Protein AF-A0A7W1B5E7-F1 (afdb_monomer_lite)

Foldseek 3Di:
DVVVVVLVVVVCVVPPPPPDDDVVNVVVVLVVLLVVLLVLLVLLLVVLVVQLVLLVLLVVQCFPDVVLSVVLNVLSVVLSVLSVVCNVDPDDPVSLVVNLVSLLQNLLSVCLQPPLPDQSVLSLVLVLLSSCPRPVCVVVSVVSNVSSVCSSVVVVVCCVVVVDPDQWDQDPNDIDGDHSGGDCDDPSNVVSVVVSVVVSCVSVVVSVVVVVVVVVVVVVVVVVVVVVVVVVSPPPPPPPPDPPPPPPPDD

Radius of gyration: 27.53 Å; chains: 1; bounding box: 51×67×82 Å

Secondary structure (DSSP, 8-state):
-HHHHHHHHHHHHHHS--SS--HHHHHHHHHHHHHHHHHHHHHHHHHHHHHHHHHHHHHHTTBS-HHHHHHHHHHHHHHHHHHHHHHHSPPPHHHHHHHHHHHHHHHHHHHHHH-TTTHHHHHHHHHHHHHHTSHHHHTTHHHHHHHHHHHHHHHHHHHHTTSS---EEEETTEEEE--SSB---HHHHHHHHHHHHHHHHHHHHHHHHHHHHHHHHHHHHHHHHHHHHHHHS----PPP-----------

pLDDT: mean 88.02, std 6.67, range [59.72, 97.69]

Sequence (251 aa):
QTSSEAADLVTSLMFEVPHDEAPELTAELVELDAAVQQRQSRVARMSFVVILGFVVLAAINGLENWAFAAVIAVVSGALMALAWQLSLRPARAHEIVLTLVGNALLAALLSRMFGSIVIAPAVTCIMAVSLTSYPHLIARGRVVIALLVLSWIAPVILEQLGILATTWIVRDGLIESSSDLIRIGGAATTGLLIVGNVATIVTIGLFANTLARTRRDAQRQVTAQAWHLRQLLPLRQAPPIAPVRATRTRP

Structure (mmCIF, N/CA/C/O backbone):
data_AF-A0A7W1B5E7-F1
#
_entry.id   AF-A0A7W1B5E7-F1
#
loop_
_atom_site.group_PDB
_atom_site.id
_atom_site.type_symbol
_atom_site.label_atom_id
_atom_site.label_alt_id
_atom_site.label_comp_id
_atom_site.label_asym_id
_atom_site.label_entity_id
_atom_site.label_seq_id
_atom_site.pdbx_PDB_ins_code
_atom_site.Cartn_x
_atom_site.Cartn_y
_atom_site.Cartn_z
_atom_site.occupancy
_atom_site.B_iso_or_equiv
_atom_site.auth_seq_id
_atom_site.auth_comp_id
_atom_site.auth_asym_id
_atom_site.auth_atom_id
_atom_site.pdbx_PDB_model_num
ATOM 1 N N . GLN A 1 1 ? -23.862 -15.992 51.749 1.00 59.72 1 GLN A N 1
ATOM 2 C CA . GLN A 1 1 ? -23.928 -16.637 50.418 1.00 59.72 1 GLN A CA 1
ATOM 3 C C . GLN A 1 1 ? -24.085 -15.619 49.285 1.00 59.72 1 GLN A C 1
ATOM 5 O O . GLN A 1 1 ? -23.360 -15.723 48.309 1.00 59.72 1 GLN A O 1
ATOM 10 N N . THR A 1 2 ? -24.887 -14.566 49.452 1.00 82.69 2 THR A N 1
ATOM 11 C CA . THR A 1 2 ? -25.227 -13.580 48.403 1.00 82.69 2 THR A CA 1
ATOM 12 C C . THR A 1 2 ? -24.067 -12.758 47.810 1.00 82.69 2 THR A C 1
ATOM 14 O O . THR A 1 2 ? -24.060 -12.493 46.615 1.00 82.69 2 THR A O 1
ATOM 17 N N . SER A 1 3 ? -23.047 -12.375 48.590 1.00 80.12 3 SER A N 1
ATOM 18 C CA . SER A 1 3 ? -21.919 -11.568 48.069 1.00 80.12 3 SER A CA 1
ATOM 19 C C . SER A 1 3 ? -21.017 -12.331 47.086 1.00 80.12 3 SER A C 1
ATOM 21 O O . SER A 1 3 ? -20.413 -11.727 46.206 1.00 80.12 3 SER A O 1
ATOM 23 N N . SER A 1 4 ? -20.941 -13.655 47.229 1.00 80.06 4 SER A N 1
ATOM 24 C CA . SER A 1 4 ? -20.097 -14.523 46.405 1.00 80.06 4 SER A CA 1
ATOM 25 C C . SER A 1 4 ? -20.708 -14.733 45.017 1.00 80.06 4 SER A C 1
ATOM 27 O O . SER A 1 4 ? -20.009 -14.634 44.018 1.00 80.06 4 SER A O 1
ATOM 29 N N . GLU A 1 5 ? -22.025 -14.935 44.959 1.00 84.62 5 GLU A N 1
ATOM 30 C CA . GLU A 1 5 ? -22.770 -15.079 43.703 1.00 84.62 5 GLU A CA 1
ATOM 31 C C . GLU A 1 5 ? -22.813 -13.770 42.907 1.00 84.62 5 GLU A C 1
ATOM 33 O O . GLU A 1 5 ? -22.649 -13.792 41.693 1.00 84.62 5 GLU A O 1
ATOM 38 N N . ALA A 1 6 ? -22.947 -12.617 43.576 1.00 83.62 6 ALA A N 1
ATOM 39 C CA . ALA A 1 6 ? -22.891 -11.317 42.906 1.00 83.62 6 ALA A CA 1
ATOM 40 C C . ALA A 1 6 ? -21.518 -11.054 42.260 1.00 83.62 6 ALA A C 1
ATOM 42 O O . ALA A 1 6 ? -21.450 -10.543 41.144 1.00 83.62 6 ALA A O 1
ATOM 43 N N . ALA A 1 7 ? -20.427 -11.438 42.933 1.00 82.75 7 ALA A N 1
ATOM 44 C CA . ALA A 1 7 ? -19.081 -11.323 42.378 1.00 82.75 7 ALA A CA 1
ATOM 45 C C . ALA A 1 7 ? -18.878 -12.254 41.174 1.00 82.75 7 ALA A C 1
ATOM 47 O O . ALA A 1 7 ? -18.311 -11.822 40.171 1.00 82.75 7 ALA A O 1
ATOM 48 N N . ASP A 1 8 ? -19.373 -13.494 41.243 1.00 83.75 8 ASP A N 1
ATOM 49 C CA . ASP A 1 8 ? -19.293 -14.453 40.135 1.00 83.75 8 ASP A CA 1
ATOM 50 C C . ASP A 1 8 ? -20.139 -13.989 38.929 1.00 83.75 8 ASP A C 1
ATOM 52 O O . ASP A 1 8 ? -19.689 -14.095 37.788 1.00 83.75 8 ASP A O 1
ATOM 56 N N . LEU A 1 9 ? -21.304 -13.371 39.163 1.00 85.00 9 LEU A N 1
ATOM 57 C CA . LEU A 1 9 ? -22.169 -12.846 38.102 1.00 85.00 9 LEU A CA 1
ATOM 58 C C . LEU A 1 9 ? -21.575 -11.601 37.425 1.00 85.00 9 LEU A C 1
ATOM 60 O O . LEU A 1 9 ? -21.531 -11.555 36.199 1.00 85.00 9 LEU A O 1
ATOM 64 N N . VAL A 1 10 ? -21.045 -10.637 38.190 1.00 83.25 10 VAL A N 1
ATOM 65 C CA . VAL A 1 10 ? -20.326 -9.468 37.636 1.00 83.25 10 VAL A CA 1
ATOM 66 C C . VAL A 1 10 ? -19.071 -9.908 36.889 1.00 83.25 10 VAL A C 1
ATOM 68 O O . VAL A 1 10 ? -18.791 -9.397 35.811 1.00 83.25 10 VAL A O 1
ATOM 71 N N . THR A 1 11 ? -18.345 -10.893 37.420 1.00 81.75 11 THR A N 1
ATOM 72 C CA . THR A 1 11 ? -17.199 -11.500 36.735 1.00 81.75 11 THR A CA 1
ATOM 73 C C . THR A 1 11 ? -17.639 -12.109 35.404 1.00 81.75 11 THR A C 1
ATOM 75 O O . THR A 1 11 ? -17.024 -11.816 34.384 1.00 81.75 11 THR A O 1
ATOM 78 N N . SER A 1 12 ? -18.734 -12.880 35.378 1.00 85.94 12 SER A N 1
ATOM 79 C CA . SER A 1 12 ? -19.267 -13.433 34.126 1.00 85.94 12 SER A CA 1
ATOM 80 C C . SER A 1 12 ? -19.675 -12.333 33.141 1.00 85.94 12 SER A C 1
ATOM 82 O O . SER A 1 12 ? -19.235 -12.368 32.002 1.00 85.94 12 SER A O 1
ATOM 84 N N . LEU A 1 13 ? -20.365 -11.283 33.599 1.00 82.19 13 LEU A N 1
ATOM 85 C CA . LEU A 1 13 ? -20.783 -10.142 32.777 1.00 82.19 13 LEU A CA 1
ATOM 86 C C . LEU A 1 13 ? -19.611 -9.296 32.258 1.00 82.19 13 LEU A C 1
ATOM 88 O O . LEU A 1 13 ? -19.727 -8.690 31.200 1.00 82.19 13 LEU A O 1
ATOM 92 N N . MET A 1 14 ? -18.485 -9.238 32.977 1.00 81.25 14 MET A N 1
ATOM 93 C CA . MET A 1 14 ? -17.277 -8.551 32.503 1.00 81.25 14 MET A CA 1
ATOM 94 C C . MET A 1 14 ? -16.462 -9.378 31.503 1.00 81.25 14 MET A C 1
ATOM 96 O O . MET A 1 14 ? -15.683 -8.799 30.745 1.00 81.25 14 MET A O 1
ATOM 100 N N . PHE A 1 15 ? -16.586 -10.709 31.519 1.00 80.62 15 PHE A N 1
ATOM 101 C CA . PHE A 1 15 ? -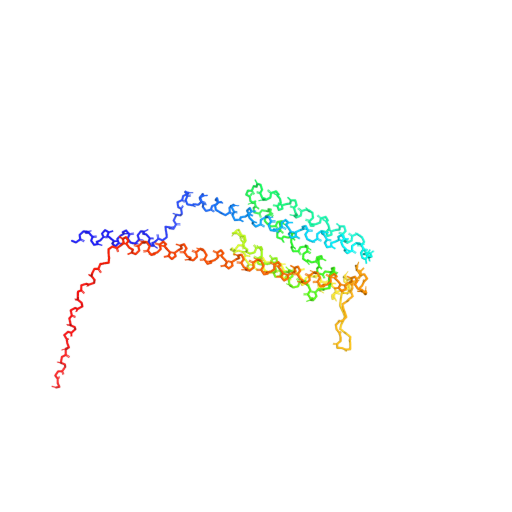15.801 -11.606 30.661 1.00 80.62 15 PHE A CA 1
ATOM 102 C C . PHE A 1 15 ? -16.587 -12.192 29.487 1.00 80.62 15 PHE A C 1
ATOM 104 O O . PHE A 1 15 ? -15.980 -12.609 28.499 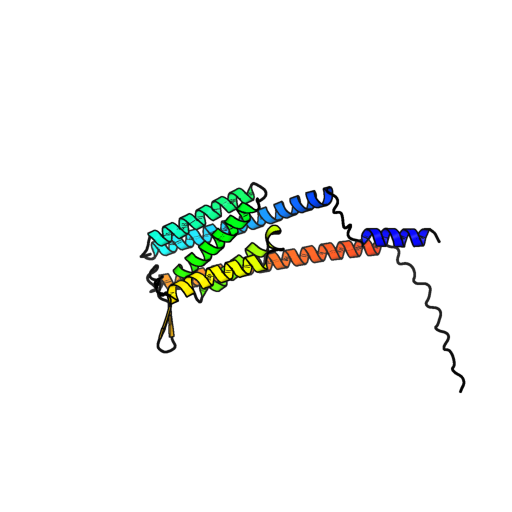1.00 80.62 15 PHE A O 1
ATOM 111 N N . GLU A 1 16 ? -17.910 -12.217 29.566 1.00 83.75 16 GLU A N 1
ATOM 112 C CA . GLU A 1 16 ? -18.777 -12.609 28.469 1.00 83.75 16 GLU A CA 1
ATOM 113 C C . GLU A 1 16 ? -18.924 -11.414 27.529 1.00 83.75 16 GLU A C 1
ATOM 115 O O . GLU A 1 16 ? -19.588 -10.430 27.842 1.00 83.75 16 GLU A O 1
ATOM 120 N N . VAL A 1 17 ? -18.230 -11.472 26.388 1.00 79.31 17 VAL A N 1
ATOM 121 C CA . VAL A 1 17 ? -18.358 -10.456 25.339 1.00 79.31 17 VAL A CA 1
ATOM 122 C C . VAL A 1 17 ? -19.819 -10.469 24.883 1.00 79.31 17 VAL A C 1
ATOM 124 O O . VAL A 1 17 ? -20.243 -11.484 24.312 1.00 79.31 17 VAL A O 1
ATOM 127 N N . PRO A 1 18 ? -20.602 -9.403 25.141 1.00 79.56 18 PRO A N 1
ATOM 128 C CA . PRO A 1 18 ? -22.009 -9.386 24.775 1.00 79.56 18 PRO A CA 1
ATOM 129 C C . PRO A 1 18 ? -22.121 -9.624 23.268 1.00 79.56 18 PRO A C 1
ATOM 131 O O . PRO A 1 18 ? -21.448 -8.968 22.478 1.00 79.56 18 PRO A O 1
ATOM 134 N N . HIS A 1 19 ? -22.919 -10.619 22.875 1.00 80.56 19 HIS A N 1
ATOM 135 C CA . HIS A 1 19 ? -23.112 -10.963 21.461 1.00 80.56 19 HIS A CA 1
ATOM 136 C C . HIS A 1 19 ? -23.838 -9.856 20.687 1.00 80.56 19 HIS A C 1
ATOM 138 O O . HIS A 1 19 ? -23.653 -9.740 19.478 1.00 80.56 19 HIS A O 1
ATOM 144 N N . ASP A 1 20 ? -24.594 -9.020 21.400 1.00 87.69 20 ASP A N 1
ATOM 145 C CA . ASP A 1 20 ? -25.177 -7.795 20.877 1.00 87.69 20 ASP A CA 1
ATOM 146 C C . ASP A 1 20 ? -24.269 -6.620 21.259 1.00 87.69 20 ASP A C 1
ATOM 148 O O . ASP A 1 20 ? -24.291 -6.129 22.392 1.00 87.69 20 ASP A O 1
ATOM 152 N N . GLU A 1 21 ? -23.425 -6.192 20.318 1.00 83.19 21 GLU A N 1
ATOM 153 C CA . GLU A 1 21 ? -22.611 -4.989 20.483 1.00 83.19 21 GLU A CA 1
ATOM 154 C C . GLU A 1 21 ? -23.535 -3.790 20.730 1.00 83.19 21 GLU A C 1
ATOM 156 O O . GLU A 1 21 ? -24.398 -3.464 19.910 1.00 83.19 21 GLU A O 1
ATOM 161 N N . ALA A 1 22 ? -23.369 -3.130 21.878 1.00 92.00 22 ALA A N 1
ATOM 162 C CA . ALA A 1 22 ? -24.109 -1.912 22.169 1.00 92.00 22 ALA A CA 1
ATOM 163 C C . ALA A 1 22 ? -23.847 -0.885 21.049 1.00 92.00 22 ALA A C 1
ATOM 165 O O . ALA A 1 22 ? -22.688 -0.684 20.676 1.00 92.00 22 ALA A O 1
ATOM 166 N N . PRO A 1 23 ? -24.878 -0.186 20.537 1.00 92.81 23 PRO A N 1
ATOM 167 C CA . PRO A 1 23 ? -24.723 0.742 19.413 1.00 92.81 23 PRO A CA 1
ATOM 168 C C . PRO A 1 23 ? -23.713 1.864 19.704 1.00 92.81 23 PRO A C 1
ATOM 170 O O . PRO A 1 23 ? -23.080 2.384 18.788 1.00 92.81 23 PRO A O 1
ATOM 173 N N . GLU A 1 24 ? -23.533 2.207 20.982 1.00 93.06 24 GLU A N 1
ATOM 174 C CA . GLU A 1 24 ? -22.525 3.156 21.461 1.00 93.06 24 GLU A CA 1
ATOM 175 C C . GLU A 1 24 ? -21.094 2.649 21.232 1.00 93.06 24 GLU A C 1
ATOM 177 O O . GLU A 1 24 ? -20.259 3.392 20.720 1.00 93.06 24 GLU A O 1
ATOM 182 N N . LEU A 1 25 ? -20.824 1.369 21.519 1.00 90.31 25 LEU A N 1
ATOM 183 C CA . LEU A 1 25 ? -19.512 0.755 21.298 1.00 90.31 25 LEU A CA 1
ATOM 184 C C . LEU A 1 25 ? -19.188 0.688 19.804 1.00 90.31 25 LEU A C 1
ATOM 186 O O . LEU A 1 25 ? -18.071 0.998 19.397 1.00 90.31 25 LEU A O 1
ATOM 190 N N . THR A 1 26 ? -20.166 0.330 18.969 1.00 91.25 26 THR A N 1
ATOM 191 C CA . THR A 1 26 ? -19.988 0.319 17.512 1.00 91.25 26 THR A CA 1
ATOM 192 C C . THR A 1 26 ? -19.668 1.718 16.983 1.00 91.25 26 THR A 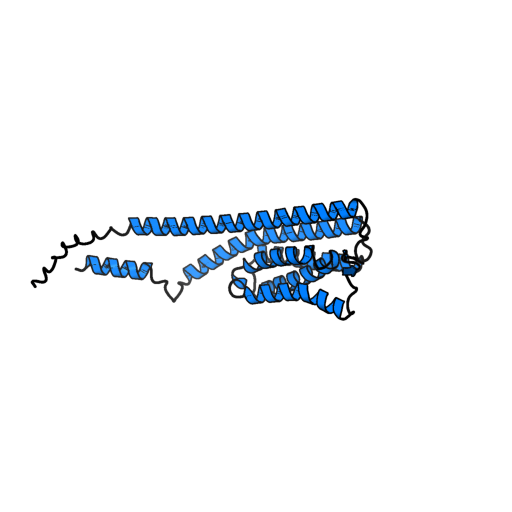C 1
ATOM 194 O O . THR A 1 26 ? -18.782 1.867 16.143 1.00 91.25 26 THR A O 1
ATOM 197 N N . ALA A 1 27 ? -20.351 2.755 17.482 1.00 91.75 27 ALA A N 1
ATOM 198 C CA . ALA A 1 27 ? -20.074 4.138 17.100 1.00 91.75 27 ALA A CA 1
ATOM 199 C C . ALA A 1 27 ? -18.652 4.572 17.502 1.00 91.75 27 ALA A C 1
ATOM 201 O O . ALA A 1 27 ? -17.942 5.157 16.681 1.00 91.75 27 ALA A O 1
ATOM 202 N N . GLU A 1 28 ? -18.209 4.222 18.713 1.00 92.88 28 GLU A N 1
ATOM 203 C CA . GLU A 1 28 ? -16.851 4.508 19.192 1.00 92.88 28 GLU A CA 1
ATOM 204 C C . GLU A 1 28 ? -15.782 3.763 18.372 1.00 92.88 28 GLU A C 1
ATOM 206 O O . GLU A 1 28 ? -14.780 4.355 17.964 1.00 92.88 28 GLU A O 1
ATOM 211 N N . LEU A 1 29 ? -16.004 2.485 18.048 1.00 90.25 29 LEU A N 1
ATOM 212 C CA . LEU A 1 29 ? -15.095 1.707 17.198 1.00 90.25 29 LEU A CA 1
ATOM 213 C C . LEU A 1 29 ? -14.973 2.305 15.792 1.00 90.25 29 LEU A C 1
ATOM 215 O O . LEU A 1 29 ? -13.866 2.403 15.262 1.00 90.25 29 LEU A O 1
ATOM 219 N N . VAL A 1 30 ? -16.083 2.761 15.205 1.00 89.81 30 VAL A N 1
ATOM 220 C CA . VAL A 1 30 ? -16.079 3.442 13.900 1.00 89.81 30 VAL A CA 1
ATOM 221 C C . VAL A 1 30 ? -15.283 4.751 13.956 1.00 89.81 30 VAL A C 1
ATOM 223 O O . VAL A 1 30 ? -14.555 5.067 13.009 1.00 89.81 30 VAL A O 1
ATOM 226 N N . GLU A 1 31 ? -15.375 5.506 15.052 1.00 91.19 31 GLU A N 1
ATOM 227 C CA . GLU A 1 31 ? -14.585 6.726 15.253 1.00 91.19 31 GLU A CA 1
ATOM 228 C C . GLU A 1 31 ? -13.081 6.421 15.374 1.00 91.19 31 GLU A C 1
ATOM 230 O O . GLU A 1 31 ? -12.250 7.065 14.717 1.00 91.19 31 GLU A O 1
ATOM 235 N N . LEU A 1 32 ? -12.720 5.393 16.147 1.00 90.50 32 LEU A N 1
ATOM 236 C CA . LEU A 1 32 ? -11.335 4.936 16.291 1.00 90.50 32 LEU A CA 1
ATOM 237 C C . LEU A 1 32 ? -10.752 4.448 14.956 1.00 90.50 32 LEU A C 1
ATOM 239 O O . LEU A 1 32 ? -9.628 4.822 14.594 1.00 90.50 32 LEU A O 1
ATOM 243 N N . ASP A 1 33 ? -11.522 3.679 14.189 1.00 89.31 33 ASP A N 1
ATOM 244 C CA . ASP A 1 33 ? -11.133 3.209 12.859 1.00 89.31 33 ASP A CA 1
ATOM 245 C C . ASP A 1 33 ? -10.925 4.374 11.884 1.00 89.31 33 ASP A C 1
ATOM 247 O O . ASP A 1 33 ? -9.949 4.384 11.123 1.00 89.31 33 ASP A O 1
ATOM 251 N N . ALA A 1 34 ? -11.778 5.403 11.942 1.00 88.44 34 ALA A N 1
ATOM 252 C CA . ALA A 1 34 ? -11.611 6.611 11.139 1.00 88.44 34 ALA A CA 1
ATOM 253 C C . ALA A 1 34 ? -10.295 7.340 11.472 1.00 88.44 34 ALA A C 1
ATOM 255 O O . ALA A 1 34 ? -9.580 7.778 10.562 1.00 88.44 34 ALA A O 1
ATOM 256 N N . ALA A 1 35 ? -9.916 7.417 12.751 1.00 89.62 35 ALA A N 1
ATOM 257 C CA . ALA A 1 35 ? -8.647 8.017 13.168 1.00 89.62 35 ALA A CA 1
ATOM 258 C C . ALA A 1 35 ? -7.423 7.217 12.673 1.00 89.62 35 ALA A C 1
ATOM 260 O O . ALA A 1 35 ? -6.422 7.803 12.233 1.00 89.62 35 ALA A O 1
ATOM 261 N N . VAL A 1 36 ? -7.491 5.880 12.694 1.00 87.88 36 VAL A N 1
ATOM 262 C CA . VAL A 1 36 ? -6.443 5.008 12.127 1.00 87.88 36 VAL A CA 1
ATOM 263 C C . VAL A 1 36 ? -6.348 5.194 10.611 1.00 87.88 36 VAL A C 1
ATOM 265 O O . VAL A 1 36 ? -5.245 5.389 10.082 1.00 87.88 36 VAL A O 1
ATOM 268 N N . GLN A 1 37 ? -7.489 5.220 9.920 1.00 87.31 37 GLN A N 1
ATOM 269 C CA . GLN A 1 37 ? -7.569 5.432 8.475 1.00 87.31 37 GLN A CA 1
ATOM 270 C C . GLN A 1 37 ? -6.944 6.775 8.064 1.00 87.31 37 GLN A C 1
ATOM 272 O O . GLN A 1 37 ? -6.161 6.832 7.110 1.00 87.31 37 GLN A O 1
ATOM 277 N N . GLN A 1 38 ? -7.209 7.858 8.803 1.00 87.62 38 GLN A N 1
ATOM 278 C CA . GLN A 1 38 ? -6.613 9.171 8.529 1.00 87.62 38 GLN A CA 1
ATOM 279 C C . GLN A 1 38 ? -5.080 9.133 8.595 1.00 87.62 38 GLN A C 1
ATOM 281 O O . GLN A 1 38 ? -4.407 9.655 7.697 1.00 87.62 38 GLN A O 1
ATOM 286 N N . ARG A 1 39 ? -4.501 8.468 9.603 1.00 86.88 39 ARG A N 1
ATOM 287 C CA . ARG A 1 39 ? -3.037 8.320 9.718 1.00 86.88 39 ARG A CA 1
ATOM 288 C C . ARG A 1 39 ? -2.457 7.505 8.563 1.00 86.88 39 ARG A C 1
ATOM 290 O O . ARG A 1 39 ? -1.450 7.916 7.983 1.00 86.88 39 ARG A O 1
ATOM 297 N N . GLN A 1 40 ? -3.108 6.403 8.191 1.00 86.06 40 GLN A N 1
ATOM 298 C CA . GLN A 1 40 ? -2.683 5.566 7.065 1.00 86.06 40 GLN A CA 1
ATOM 299 C C . GLN A 1 40 ? -2.748 6.321 5.729 1.00 86.06 40 GLN A C 1
ATOM 301 O O . GLN A 1 40 ? -1.809 6.237 4.937 1.00 86.06 40 GLN A O 1
ATOM 306 N N . SER A 1 41 ? -3.784 7.139 5.505 1.00 87.25 41 SER A N 1
ATOM 307 C CA . SER A 1 41 ? -3.925 7.934 4.276 1.00 87.25 41 SER A CA 1
ATOM 308 C C . SER A 1 41 ? -2.763 8.916 4.070 1.00 87.25 41 SER A C 1
ATOM 310 O O . SER A 1 41 ? -2.315 9.137 2.944 1.00 87.25 41 SER A O 1
ATOM 312 N N . ARG A 1 42 ? -2.204 9.481 5.152 1.00 87.69 42 ARG A N 1
ATOM 313 C CA . ARG A 1 42 ? -1.030 10.362 5.074 1.00 87.69 42 ARG A CA 1
ATOM 314 C C . ARG A 1 42 ? 0.200 9.611 4.571 1.00 87.69 42 ARG A C 1
ATOM 316 O O . ARG A 1 42 ? 0.906 10.145 3.719 1.00 87.69 42 ARG A O 1
ATOM 323 N N . VAL A 1 43 ? 0.421 8.395 5.066 1.00 85.75 43 VAL A N 1
ATOM 324 C CA . VAL A 1 43 ? 1.526 7.536 4.620 1.00 85.75 43 VAL A CA 1
ATOM 325 C C . VAL A 1 43 ? 1.323 7.125 3.162 1.00 85.75 43 VAL A C 1
ATOM 327 O O . VAL A 1 43 ? 2.235 7.293 2.360 1.00 85.75 43 VAL A O 1
ATOM 330 N N . ALA A 1 44 ? 0.111 6.703 2.787 1.00 87.44 44 ALA A N 1
ATOM 331 C CA . ALA A 1 44 ? -0.213 6.338 1.407 1.00 87.44 44 ALA A CA 1
ATOM 332 C C . ALA A 1 44 ? 0.030 7.497 0.422 1.00 87.44 44 ALA A C 1
ATOM 334 O O . ALA A 1 44 ? 0.652 7.307 -0.622 1.00 87.44 44 ALA A O 1
ATOM 335 N N . ARG A 1 45 ? -0.381 8.727 0.772 1.00 90.38 45 ARG A N 1
ATOM 336 C CA . ARG A 1 45 ? -0.095 9.925 -0.040 1.00 90.38 45 ARG A CA 1
ATOM 337 C C . ARG A 1 45 ? 1.404 10.156 -0.221 1.00 90.38 45 ARG A C 1
ATOM 339 O O . ARG A 1 45 ? 1.831 10.442 -1.334 1.00 90.38 45 ARG A O 1
ATOM 346 N N . MET A 1 46 ? 2.200 10.009 0.841 1.00 88.69 46 MET A N 1
ATOM 347 C CA . MET A 1 46 ? 3.660 10.119 0.737 1.00 88.69 46 MET A CA 1
ATOM 348 C C . MET A 1 46 ? 4.235 9.066 -0.217 1.00 88.69 46 MET A C 1
ATOM 350 O O . MET A 1 46 ? 5.087 9.404 -1.035 1.00 88.69 46 MET A O 1
ATOM 354 N N . SER A 1 47 ? 3.734 7.828 -0.184 1.00 87.88 47 SER A N 1
ATOM 355 C CA . SER A 1 47 ? 4.151 6.782 -1.125 1.00 87.88 47 SER A CA 1
ATOM 356 C C . SER A 1 47 ? 3.848 7.149 -2.582 1.00 87.88 47 SER A C 1
ATOM 358 O O . SER A 1 47 ? 4.715 6.979 -3.435 1.00 87.88 47 SER A O 1
ATOM 360 N N . PHE A 1 48 ? 2.675 7.719 -2.881 1.00 91.50 48 PHE A N 1
ATOM 361 C CA . PHE A 1 48 ? 2.363 8.173 -4.244 1.00 91.50 48 PHE A CA 1
ATOM 362 C C . PHE A 1 48 ? 3.240 9.342 -4.700 1.00 91.50 48 PHE A C 1
ATOM 364 O O . PHE A 1 48 ? 3.649 9.371 -5.858 1.00 91.50 48 PHE A O 1
ATOM 371 N N . VAL A 1 49 ? 3.593 10.267 -3.801 1.00 92.94 49 VAL A N 1
ATOM 372 C CA . VAL A 1 49 ? 4.558 11.340 -4.106 1.00 92.94 49 VAL A CA 1
ATOM 373 C C . VAL A 1 49 ? 5.928 10.760 -4.458 1.00 92.94 49 VAL A C 1
ATOM 375 O O . VAL A 1 49 ? 6.541 11.207 -5.424 1.00 92.94 49 VAL A O 1
ATOM 378 N N . VAL A 1 50 ? 6.392 9.739 -3.729 1.00 89.88 50 VAL A N 1
ATOM 379 C CA . VAL A 1 50 ? 7.653 9.045 -4.044 1.00 89.88 50 VAL A CA 1
ATOM 380 C C . VAL A 1 50 ? 7.582 8.371 -5.414 1.00 89.88 50 VAL A C 1
ATOM 382 O O . VAL A 1 50 ? 8.509 8.525 -6.205 1.00 89.88 50 VAL A O 1
ATOM 385 N N . ILE A 1 51 ? 6.480 7.683 -5.730 1.00 91.00 51 ILE A N 1
ATOM 386 C CA . ILE A 1 51 ? 6.276 7.050 -7.045 1.00 91.00 51 ILE A CA 1
ATOM 387 C C . ILE A 1 51 ? 6.294 8.099 -8.165 1.00 91.00 51 ILE A C 1
ATOM 389 O O . ILE A 1 51 ? 6.991 7.917 -9.160 1.00 91.00 51 ILE A O 1
ATOM 393 N N . LEU A 1 52 ? 5.593 9.224 -7.999 1.00 94.56 52 LEU A N 1
ATOM 394 C CA . LEU A 1 52 ? 5.600 10.317 -8.978 1.00 94.56 52 LEU A CA 1
ATOM 395 C C . LEU A 1 52 ? 6.991 10.942 -9.133 1.00 94.56 52 LEU A C 1
ATOM 397 O O . LEU A 1 52 ? 7.436 11.169 -10.256 1.00 94.56 52 LEU A O 1
ATOM 401 N N . GLY A 1 53 ? 7.704 11.168 -8.028 1.00 92.56 53 GLY A N 1
ATOM 402 C CA . GLY A 1 53 ? 9.091 11.635 -8.056 1.00 92.56 53 GLY A CA 1
ATOM 403 C C . GLY A 1 53 ? 10.004 10.666 -8.806 1.00 92.56 53 GLY A C 1
ATOM 404 O O . GLY A 1 53 ? 10.869 11.094 -9.567 1.00 92.56 53 GLY A O 1
ATOM 405 N N . PHE A 1 54 ? 9.758 9.364 -8.667 1.00 88.44 54 PHE A N 1
ATOM 406 C CA . PHE A 1 54 ? 10.469 8.339 -9.415 1.00 88.44 54 PHE A CA 1
ATOM 407 C C . PHE A 1 54 ? 10.169 8.405 -10.917 1.00 88.44 54 PHE A C 1
ATOM 409 O O . PHE A 1 54 ? 11.093 8.320 -11.719 1.00 88.44 54 PHE A O 1
ATOM 416 N N . VAL A 1 55 ? 8.907 8.602 -11.313 1.00 91.94 55 VAL A N 1
ATOM 417 C CA . VAL A 1 55 ? 8.530 8.781 -12.728 1.00 91.94 55 VAL A CA 1
ATOM 418 C C . VAL A 1 55 ? 9.213 10.013 -13.327 1.00 91.94 55 VAL A C 1
ATOM 420 O O . VAL A 1 55 ? 9.751 9.932 -14.428 1.00 91.94 55 VAL A O 1
ATOM 423 N N . VAL A 1 56 ? 9.256 11.133 -12.597 1.00 93.88 56 VAL A N 1
ATOM 424 C CA . VAL A 1 56 ? 9.975 12.347 -13.029 1.00 93.88 56 VAL A CA 1
ATOM 425 C C . VAL A 1 56 ? 11.468 12.070 -13.182 1.00 93.88 56 VAL A C 1
ATOM 427 O O . VAL A 1 56 ? 12.070 12.446 -14.186 1.00 93.88 56 VAL A O 1
ATOM 430 N N . LEU A 1 57 ? 12.071 11.378 -12.215 1.00 89.50 57 LEU A N 1
ATOM 431 C CA . LEU A 1 57 ? 13.480 11.015 -12.284 1.00 89.50 57 LEU A CA 1
ATOM 432 C C . LEU A 1 57 ? 13.755 10.087 -13.475 1.00 89.50 57 LEU A C 1
ATOM 434 O O . LEU A 1 57 ? 14.712 10.314 -14.209 1.00 89.50 57 LEU A O 1
ATOM 438 N N . ALA A 1 58 ? 12.906 9.090 -13.718 1.00 87.88 58 ALA A N 1
ATOM 439 C CA . ALA A 1 58 ? 13.014 8.208 -14.876 1.00 87.88 58 ALA A CA 1
ATOM 440 C C . ALA A 1 58 ? 12.887 8.988 -16.197 1.00 87.88 58 ALA A C 1
ATOM 442 O O . ALA A 1 58 ? 13.687 8.775 -17.103 1.00 87.88 58 ALA A O 1
ATOM 443 N N . ALA A 1 59 ? 11.963 9.953 -16.274 1.00 90.62 59 ALA A N 1
ATOM 444 C CA . ALA A 1 59 ? 11.798 10.839 -17.427 1.00 90.62 59 ALA A CA 1
ATOM 445 C C . ALA A 1 59 ? 13.070 11.646 -17.741 1.00 90.62 59 ALA A C 1
ATOM 447 O O . ALA A 1 59 ? 13.480 11.719 -18.898 1.00 90.62 59 ALA A O 1
ATOM 448 N N . ILE A 1 60 ? 13.738 12.189 -16.716 1.00 90.81 60 ILE A N 1
ATOM 449 C CA . ILE A 1 60 ? 15.008 12.924 -16.873 1.00 90.81 60 ILE A CA 1
ATOM 450 C C . ILE A 1 60 ? 16.140 12.001 -17.359 1.00 90.81 60 ILE A C 1
ATOM 452 O O . ILE A 1 60 ? 17.034 12.447 -18.073 1.00 90.81 60 ILE A O 1
ATOM 456 N N . ASN A 1 61 ? 16.092 10.712 -17.017 1.00 86.19 61 ASN A N 1
ATOM 457 C CA . ASN A 1 61 ? 17.117 9.726 -17.371 1.00 86.19 61 ASN A CA 1
ATOM 458 C C . ASN A 1 61 ? 16.918 9.067 -18.750 1.00 86.19 61 ASN A C 1
ATOM 460 O O . ASN A 1 61 ? 17.569 8.069 -19.047 1.00 86.19 61 ASN A O 1
ATOM 464 N N . GLY A 1 62 ? 16.064 9.633 -19.608 1.00 86.56 62 GLY A N 1
ATOM 465 C CA . GLY A 1 62 ? 15.885 9.153 -20.981 1.00 86.56 62 GLY A CA 1
ATOM 466 C C . GLY A 1 62 ? 14.857 8.034 -21.091 1.00 86.56 62 GLY A C 1
ATOM 467 O O . GLY A 1 62 ? 15.140 6.968 -21.632 1.00 86.56 62 GLY A O 1
ATOM 468 N N . LEU A 1 63 ? 13.660 8.283 -20.564 1.00 90.44 63 LEU A N 1
ATOM 469 C CA . LEU A 1 63 ? 12.520 7.386 -20.708 1.00 90.44 63 LEU A CA 1
ATOM 470 C C . LEU A 1 63 ? 12.097 7.304 -22.183 1.00 90.44 63 LEU A C 1
ATOM 472 O O . LEU A 1 63 ? 11.794 8.323 -22.806 1.00 90.44 63 LEU A O 1
ATOM 476 N N . GLU A 1 64 ? 12.083 6.097 -22.747 1.00 92.00 64 GLU A N 1
ATOM 477 C CA . GLU A 1 64 ? 11.826 5.902 -24.183 1.00 92.00 64 GLU A CA 1
ATOM 478 C C . GLU A 1 64 ? 10.320 5.922 -24.499 1.00 92.00 64 GLU A C 1
ATOM 480 O O . GLU A 1 64 ? 9.901 6.392 -25.557 1.00 92.00 64 GLU A O 1
ATOM 485 N N .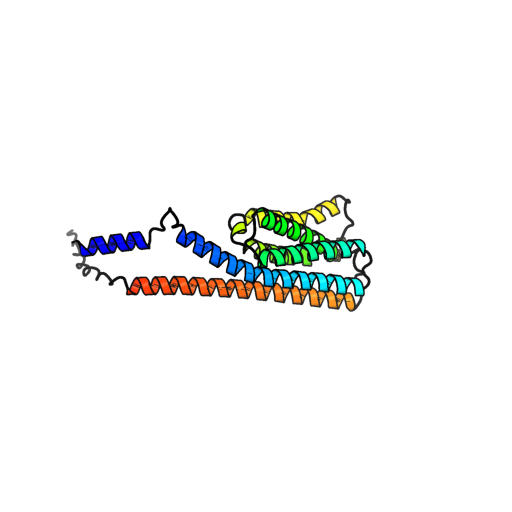 ASN A 1 65 ? 9.479 5.500 -23.547 1.00 92.81 65 ASN A N 1
ATOM 486 C CA . ASN A 1 65 ? 8.030 5.385 -23.726 1.00 92.81 65 ASN A CA 1
ATOM 487 C C . ASN A 1 65 ? 7.235 6.353 -22.832 1.00 92.81 65 ASN A C 1
ATOM 489 O O . ASN A 1 65 ? 6.706 5.988 -21.776 1.00 92.81 65 ASN A O 1
ATOM 493 N N . TRP A 1 66 ? 7.104 7.601 -23.283 1.00 94.38 66 TRP A N 1
ATOM 494 C CA . TRP A 1 66 ? 6.389 8.664 -22.564 1.00 94.38 66 TRP A CA 1
ATOM 495 C C . TRP A 1 66 ? 4.914 8.357 -22.292 1.00 94.38 66 TRP A C 1
ATOM 497 O O . TRP A 1 66 ? 4.382 8.774 -21.263 1.00 94.38 66 TRP A O 1
ATOM 507 N N . ALA A 1 67 ? 4.257 7.601 -23.176 1.00 95.19 67 ALA A N 1
ATOM 508 C CA . ALA A 1 67 ? 2.866 7.204 -22.982 1.00 95.19 67 ALA A CA 1
ATOM 509 C C . ALA A 1 67 ? 2.714 6.318 -21.737 1.00 95.19 67 ALA A C 1
ATOM 511 O O . ALA A 1 67 ? 1.806 6.524 -20.932 1.00 95.19 67 ALA A O 1
ATOM 512 N N . PHE A 1 68 ? 3.639 5.379 -21.526 1.00 93.12 68 PHE A N 1
ATOM 513 C CA . PHE A 1 68 ? 3.615 4.506 -20.356 1.00 93.12 68 PHE A CA 1
ATOM 514 C C . PHE A 1 68 ? 3.864 5.272 -19.048 1.00 93.12 68 PHE A C 1
ATOM 516 O O . PHE A 1 68 ? 3.135 5.085 -18.071 1.00 93.12 68 PHE A O 1
ATOM 523 N N . ALA A 1 69 ? 4.832 6.196 -19.036 1.00 94.00 69 ALA A N 1
ATOM 524 C CA . ALA A 1 69 ? 5.054 7.071 -17.882 1.00 94.00 69 ALA A CA 1
ATOM 525 C C . ALA A 1 69 ? 3.834 7.950 -17.575 1.00 94.00 69 ALA A C 1
ATOM 527 O O . ALA A 1 69 ? 3.469 8.098 -16.407 1.00 94.00 69 ALA A O 1
ATOM 528 N N . ALA A 1 70 ? 3.164 8.480 -18.603 1.00 95.81 70 ALA A N 1
ATOM 529 C CA . ALA A 1 70 ? 1.929 9.239 -18.431 1.00 95.81 70 ALA A CA 1
ATOM 530 C C . ALA A 1 70 ? 0.822 8.383 -17.795 1.00 95.81 70 ALA A C 1
ATOM 532 O O . ALA A 1 70 ? 0.159 8.848 -16.870 1.00 95.81 70 ALA A O 1
ATOM 533 N N . VAL A 1 71 ? 0.666 7.118 -18.207 1.00 96.56 71 VAL A N 1
ATOM 534 C CA . VAL A 1 71 ? -0.293 6.186 -17.585 1.00 96.56 71 VAL A CA 1
ATOM 535 C C . VAL A 1 71 ? 0.026 5.966 -16.104 1.00 96.56 71 VAL A C 1
ATOM 537 O O . VAL A 1 71 ? -0.873 6.094 -15.271 1.00 96.56 71 VAL A O 1
ATOM 540 N N . ILE A 1 72 ? 1.289 5.706 -15.743 1.00 95.06 72 ILE A N 1
ATOM 541 C CA . ILE A 1 72 ? 1.690 5.553 -14.332 1.00 95.06 72 ILE A CA 1
ATOM 542 C C . ILE A 1 72 ? 1.396 6.830 -13.541 1.00 95.06 72 ILE A C 1
ATOM 544 O O . ILE A 1 72 ? 0.855 6.752 -12.434 1.00 95.06 72 ILE A O 1
ATOM 548 N N . ALA A 1 73 ? 1.726 7.997 -14.096 1.00 96.31 73 ALA A N 1
ATOM 549 C CA . ALA A 1 73 ? 1.498 9.280 -13.444 1.00 96.31 73 ALA A CA 1
ATOM 550 C C . ALA A 1 73 ? 0.002 9.552 -13.226 1.00 96.31 73 ALA A C 1
ATOM 552 O O . ALA A 1 73 ? -0.391 9.952 -12.130 1.00 96.31 73 ALA A O 1
ATOM 553 N N . VAL A 1 74 ? -0.840 9.271 -14.224 1.00 97.69 74 VAL A N 1
ATOM 554 C CA . VAL A 1 74 ? -2.299 9.427 -14.135 1.00 97.69 74 VAL A CA 1
ATOM 555 C C . VAL A 1 74 ? -2.892 8.474 -13.100 1.00 97.69 74 VAL A C 1
ATOM 557 O O . VAL A 1 74 ? -3.644 8.921 -12.235 1.00 97.69 74 VAL A O 1
ATOM 560 N N . VAL A 1 75 ? -2.532 7.186 -13.128 1.00 97.50 75 VAL A N 1
ATOM 561 C CA . VAL A 1 75 ? -3.032 6.197 -12.155 1.00 97.50 75 VAL A CA 1
ATOM 562 C C . VAL A 1 75 ? -2.587 6.558 -10.736 1.00 97.50 75 VAL A C 1
ATOM 564 O O . VAL A 1 75 ? -3.406 6.568 -9.816 1.00 97.50 75 VAL A O 1
ATOM 567 N N . SER A 1 76 ? -1.315 6.923 -10.554 1.00 96.44 76 SER A N 1
ATOM 568 C CA . SER A 1 76 ? -0.776 7.343 -9.252 1.00 96.44 76 SER A CA 1
ATOM 569 C C . SER A 1 76 ? -1.441 8.625 -8.750 1.00 96.44 76 SER A C 1
ATOM 571 O O . SER A 1 76 ? -1.801 8.716 -7.579 1.00 96.44 76 SER A O 1
ATOM 573 N N . GLY A 1 77 ? -1.655 9.606 -9.631 1.00 97.06 77 GLY A N 1
ATOM 574 C CA . GLY A 1 77 ? -2.349 10.852 -9.313 1.00 97.06 77 GLY A CA 1
ATOM 575 C C . GLY A 1 77 ? -3.813 10.625 -8.932 1.00 97.06 77 GLY A C 1
ATOM 576 O O . GLY A 1 77 ? -4.278 11.183 -7.938 1.00 97.06 77 GLY A O 1
ATOM 577 N N . ALA A 1 78 ? -4.520 9.754 -9.656 1.00 97.50 78 ALA A N 1
ATOM 578 C CA . ALA A 1 78 ? -5.897 9.378 -9.347 1.00 97.50 78 ALA A CA 1
ATOM 579 C C . ALA A 1 78 ? -6.004 8.677 -7.984 1.00 97.50 78 ALA A C 1
ATOM 581 O O . ALA A 1 78 ? -6.869 9.023 -7.179 1.00 97.50 78 ALA A O 1
ATOM 582 N N . LEU A 1 79 ? -5.094 7.746 -7.681 1.00 96.31 79 LEU A N 1
ATOM 583 C CA . LEU A 1 79 ? -5.038 7.083 -6.375 1.00 96.31 79 LEU A CA 1
ATOM 584 C C . LEU A 1 79 ? -4.649 8.037 -5.247 1.00 96.31 79 LEU A C 1
ATOM 586 O O . LEU A 1 79 ? -5.207 7.946 -4.156 1.00 96.31 79 LEU A O 1
ATOM 590 N N . MET A 1 80 ? -3.741 8.980 -5.500 1.00 96.38 80 MET A N 1
ATOM 591 C CA . MET A 1 80 ? -3.387 10.021 -4.538 1.00 96.38 80 MET A CA 1
ATOM 592 C C . MET A 1 80 ? -4.584 10.931 -4.237 1.00 96.38 80 MET A C 1
ATOM 594 O O . MET A 1 80 ? -4.839 11.236 -3.071 1.00 96.38 80 MET A O 1
ATOM 598 N N . ALA A 1 81 ? -5.341 11.327 -5.263 1.00 96.56 81 ALA A N 1
ATOM 599 C CA . ALA A 1 81 ? -6.565 12.107 -5.107 1.00 96.56 81 ALA A CA 1
ATOM 600 C C . ALA A 1 81 ? -7.641 11.318 -4.345 1.00 96.56 81 ALA A C 1
ATOM 602 O O . ALA A 1 81 ? -8.264 11.864 -3.435 1.00 96.56 81 ALA A O 1
ATOM 603 N N . LEU A 1 82 ? -7.814 10.028 -4.648 1.00 95.56 82 LEU A N 1
ATOM 604 C CA . LEU A 1 82 ? -8.732 9.150 -3.922 1.00 95.56 82 LEU A CA 1
ATOM 605 C C . LEU A 1 82 ? -8.315 9.000 -2.454 1.00 95.56 82 LEU A C 1
ATOM 607 O O . LEU A 1 82 ? -9.137 9.193 -1.566 1.00 95.56 82 LEU A O 1
ATOM 611 N N . ALA A 1 83 ? -7.034 8.750 -2.178 1.00 93.44 83 ALA A N 1
ATOM 612 C CA . ALA A 1 83 ? -6.500 8.672 -0.819 1.00 93.44 83 ALA A CA 1
ATOM 613 C C . ALA A 1 83 ? -6.669 9.995 -0.054 1.00 93.44 83 ALA A C 1
ATOM 615 O O . ALA A 1 83 ? -6.956 9.987 1.143 1.00 93.44 83 ALA A O 1
ATOM 616 N N . TRP A 1 84 ? -6.532 11.137 -0.736 1.00 95.31 84 TRP A N 1
ATOM 617 C CA . TRP A 1 84 ? -6.835 12.447 -0.165 1.00 95.31 84 TRP A CA 1
ATOM 618 C C . TRP A 1 84 ? -8.324 12.584 0.168 1.00 95.31 84 TRP A C 1
ATOM 620 O O . TRP A 1 84 ? -8.661 12.974 1.283 1.00 95.31 84 TRP A O 1
ATOM 630 N N . GLN A 1 85 ? -9.225 12.219 -0.746 1.00 94.94 85 GLN A N 1
ATOM 631 C CA . GLN A 1 85 ? -10.669 12.258 -0.494 1.00 94.94 85 GLN A CA 1
ATOM 632 C C . GLN A 1 85 ? -11.064 11.345 0.674 1.00 94.94 85 GLN A C 1
ATOM 634 O O . GLN A 1 85 ? -11.771 11.787 1.575 1.00 94.94 85 GLN A O 1
ATOM 639 N N . LEU A 1 86 ? -10.529 10.122 0.720 1.00 92.69 86 LEU A N 1
ATOM 640 C CA . LEU A 1 86 ? -10.717 9.161 1.814 1.00 92.69 86 LEU A CA 1
ATOM 641 C C . LEU A 1 86 ? -10.099 9.610 3.148 1.00 92.69 86 LEU A C 1
ATOM 643 O O . LEU A 1 86 ? -10.397 9.025 4.187 1.00 92.69 86 LEU A O 1
ATOM 647 N N . SER A 1 87 ? -9.236 10.631 3.142 1.00 92.38 87 SER A N 1
ATOM 648 C CA . SER A 1 87 ? -8.725 11.251 4.372 1.00 92.38 87 SER A CA 1
ATOM 649 C C . SER A 1 87 ? -9.693 12.276 4.968 1.00 92.38 87 SER A C 1
ATOM 651 O O . SER A 1 87 ? -9.593 12.592 6.150 1.00 92.38 87 SER A O 1
ATOM 653 N N . LEU A 1 88 ? -10.631 12.782 4.160 1.00 94.00 88 LEU A N 1
ATOM 654 C CA . LEU A 1 88 ? -11.609 13.795 4.560 1.00 94.00 88 LEU A CA 1
ATOM 655 C C . LEU A 1 88 ? -12.972 13.199 4.939 1.00 94.00 88 LEU A C 1
ATOM 657 O O . LEU A 1 88 ? -13.807 13.909 5.493 1.00 94.00 88 LEU A O 1
ATOM 661 N N . ARG A 1 89 ? -13.226 11.923 4.621 1.00 92.75 89 ARG A N 1
ATOM 662 C CA . ARG A 1 89 ? -14.504 11.244 4.881 1.00 92.75 89 ARG A CA 1
ATOM 663 C C . ARG A 1 89 ? -14.315 9.739 5.121 1.00 92.75 89 ARG A C 1
ATOM 665 O O . ARG A 1 89 ? -13.348 9.178 4.606 1.00 92.75 89 ARG A O 1
ATOM 672 N N . PRO A 1 90 ? -15.236 9.068 5.837 1.00 89.12 90 PRO A N 1
ATOM 673 C CA . PRO A 1 90 ? -15.222 7.611 5.963 1.00 89.12 90 PRO A CA 1
ATOM 674 C C . PRO A 1 90 ? -15.327 6.937 4.587 1.00 89.12 90 PRO A C 1
ATOM 676 O O . PRO A 1 90 ? -16.086 7.383 3.722 1.00 89.12 90 PRO A O 1
ATOM 679 N N . ALA A 1 91 ? -14.545 5.874 4.385 1.00 91.00 91 ALA A N 1
ATOM 680 C CA . ALA A 1 91 ? -14.476 5.174 3.106 1.00 91.00 91 ALA A CA 1
ATOM 681 C C . ALA A 1 91 ? -15.727 4.326 2.868 1.00 91.00 91 ALA A C 1
ATOM 683 O O . ALA A 1 91 ? -16.138 3.544 3.725 1.00 91.00 91 ALA A O 1
ATOM 684 N N . ARG A 1 92 ? -16.308 4.421 1.673 1.00 93.12 92 ARG A N 1
ATOM 685 C CA . ARG A 1 92 ? -17.383 3.524 1.233 1.00 93.12 92 ARG A CA 1
ATOM 686 C C . ARG A 1 92 ? -16.792 2.228 0.683 1.00 93.12 92 ARG A C 1
ATOM 688 O O . ARG A 1 92 ? -15.719 2.226 0.085 1.00 93.12 92 ARG A O 1
ATOM 695 N N . ALA A 1 93 ? -17.538 1.126 0.779 1.00 90.62 93 ALA A N 1
ATOM 696 C CA . ALA A 1 93 ? -17.077 -0.192 0.325 1.00 90.62 93 ALA A CA 1
ATOM 697 C C . ALA A 1 93 ? -16.565 -0.208 -1.134 1.00 90.62 93 ALA A C 1
ATOM 699 O O . ALA A 1 93 ? -15.544 -0.830 -1.419 1.00 90.62 93 ALA A O 1
ATOM 700 N N . HIS A 1 94 ? -17.222 0.509 -2.054 1.00 94.44 94 HIS A N 1
ATOM 701 C CA . HIS A 1 94 ? -16.782 0.583 -3.453 1.00 94.44 94 HIS A CA 1
ATOM 702 C C . HIS A 1 94 ? -15.494 1.399 -3.640 1.00 94.44 94 HIS A C 1
ATOM 704 O O . HIS A 1 94 ? -14.702 1.073 -4.517 1.00 94.44 94 HIS A O 1
ATOM 710 N N . GLU A 1 95 ? -15.244 2.422 -2.816 1.00 94.56 95 GLU A N 1
ATOM 711 C CA . GLU A 1 95 ? -14.008 3.219 -2.865 1.00 94.56 95 GLU A CA 1
ATOM 712 C C . GLU A 1 95 ? -12.810 2.396 -2.382 1.00 94.56 95 GLU A C 1
ATOM 714 O O . GLU A 1 95 ? -11.710 2.514 -2.921 1.00 94.56 95 GLU A O 1
ATOM 719 N N . ILE A 1 96 ? -13.035 1.511 -1.406 1.00 91.94 96 ILE A N 1
ATOM 720 C CA . ILE A 1 96 ? -12.030 0.555 -0.927 1.00 91.94 96 ILE A CA 1
ATOM 721 C C . ILE A 1 96 ? -11.693 -0.449 -2.032 1.00 91.94 96 ILE A C 1
ATOM 723 O O . ILE A 1 96 ? -10.517 -0.684 -2.307 1.00 91.94 96 ILE A O 1
ATOM 727 N N . VAL A 1 97 ? -12.707 -1.002 -2.710 1.00 93.94 97 VAL A N 1
ATOM 728 C CA . VAL A 1 97 ? -12.498 -1.895 -3.863 1.00 93.94 97 VAL A CA 1
ATOM 729 C C . VAL A 1 97 ? -11.767 -1.165 -4.992 1.00 93.94 97 VAL A C 1
ATOM 731 O O . VAL A 1 97 ? -10.816 -1.712 -5.543 1.00 93.94 97 VAL A O 1
ATOM 734 N N . LEU A 1 98 ? -12.141 0.080 -5.299 1.00 96.06 98 LEU A N 1
ATOM 735 C CA . LEU A 1 98 ? -11.466 0.893 -6.312 1.00 96.06 98 LEU A CA 1
ATOM 736 C C . LEU A 1 98 ? -9.999 1.153 -5.949 1.00 96.06 98 LEU A C 1
ATOM 738 O O . LEU A 1 98 ? -9.120 1.015 -6.796 1.00 96.06 98 LEU A O 1
ATOM 742 N N . THR A 1 99 ? -9.725 1.470 -4.682 1.00 93.94 99 THR A N 1
ATOM 743 C CA . THR A 1 99 ? -8.361 1.659 -4.172 1.00 93.94 99 THR A CA 1
ATOM 744 C C . THR A 1 99 ? -7.554 0.371 -4.301 1.00 93.94 99 THR A C 1
ATOM 746 O O . THR A 1 99 ? -6.413 0.411 -4.754 1.00 93.94 99 THR A O 1
ATOM 749 N N . LEU A 1 100 ? -8.140 -0.773 -3.947 1.00 94.50 100 LEU A N 1
ATOM 750 C CA . LEU A 1 100 ? -7.514 -2.088 -4.063 1.00 94.50 100 LEU A CA 1
ATOM 751 C C . LEU A 1 100 ? -7.182 -2.432 -5.527 1.00 94.50 100 LEU A C 1
ATOM 753 O O . LEU A 1 100 ? -6.046 -2.798 -5.824 1.00 94.50 100 LEU A O 1
ATOM 757 N N . VAL A 1 101 ? -8.141 -2.267 -6.442 1.00 95.88 101 VAL A N 1
ATOM 758 C CA . VAL A 1 101 ? -7.953 -2.527 -7.880 1.00 95.88 101 VAL A CA 1
ATOM 759 C C . VAL A 1 101 ? -6.926 -1.573 -8.484 1.00 95.88 101 VAL A C 1
ATOM 761 O O . VAL A 1 101 ? -6.051 -2.010 -9.227 1.00 95.88 101 VAL A O 1
ATOM 764 N N . GLY A 1 102 ? -6.981 -0.284 -8.149 1.00 95.81 102 GLY A N 1
ATOM 765 C CA . GLY A 1 102 ? -6.016 0.684 -8.661 1.00 95.81 102 GLY A CA 1
ATOM 766 C C . GLY A 1 102 ? -4.604 0.444 -8.122 1.00 95.81 102 GLY A C 1
ATOM 767 O O . GLY A 1 102 ? -3.645 0.568 -8.876 1.00 95.81 102 GLY A O 1
ATOM 768 N N . ASN A 1 103 ? -4.458 0.018 -6.864 1.00 94.19 103 ASN A N 1
ATOM 769 C CA . ASN A 1 103 ? -3.170 -0.420 -6.325 1.00 94.19 103 ASN A CA 1
ATOM 770 C C . ASN A 1 103 ? -2.656 -1.673 -7.055 1.00 94.19 103 ASN A C 1
ATOM 772 O O . ASN A 1 103 ? -1.505 -1.694 -7.474 1.00 94.19 103 ASN A O 1
ATOM 776 N N . ALA A 1 104 ? -3.498 -2.683 -7.280 1.00 93.88 104 ALA A N 1
ATOM 777 C CA . ALA A 1 104 ? -3.126 -3.860 -8.069 1.00 93.88 104 ALA A CA 1
ATOM 778 C C . ALA A 1 104 ? -2.674 -3.483 -9.496 1.00 93.88 104 ALA A C 1
ATOM 780 O O . ALA A 1 104 ? -1.635 -3.944 -9.967 1.00 93.88 104 ALA A O 1
ATOM 781 N N . LEU A 1 105 ? -3.402 -2.582 -10.162 1.00 96.00 105 LEU A N 1
ATOM 782 C CA . LEU A 1 105 ? -3.018 -2.056 -11.473 1.00 96.00 105 LEU A CA 1
ATOM 783 C C . LEU A 1 105 ? -1.672 -1.322 -11.416 1.00 96.00 105 LEU A C 1
ATOM 785 O O . LEU A 1 105 ? -0.807 -1.554 -12.257 1.00 96.00 105 LEU A O 1
ATOM 789 N N . LEU A 1 106 ? -1.475 -0.461 -10.418 1.00 94.75 106 LEU A N 1
ATOM 790 C CA . LEU A 1 106 ? -0.223 0.265 -10.239 1.00 94.75 106 LEU A CA 1
ATOM 791 C C . LEU A 1 106 ? 0.950 -0.691 -9.985 1.00 94.75 106 LEU A C 1
ATOM 793 O O . LEU A 1 106 ? 2.012 -0.504 -10.571 1.00 94.75 106 LEU A O 1
ATOM 797 N N . ALA A 1 107 ? 0.757 -1.740 -9.183 1.00 92.25 107 ALA A N 1
ATOM 798 C CA . ALA A 1 107 ? 1.760 -2.779 -8.957 1.00 92.25 107 ALA A CA 1
ATOM 799 C C . ALA A 1 107 ? 2.155 -3.477 -10.268 1.00 92.25 107 ALA A C 1
ATOM 801 O O . ALA A 1 107 ? 3.345 -3.625 -10.550 1.00 92.25 107 ALA A O 1
ATOM 802 N N . ALA A 1 108 ? 1.175 -3.835 -11.105 1.00 93.00 108 ALA A N 1
ATOM 803 C CA . ALA A 1 108 ? 1.419 -4.433 -12.416 1.00 93.00 108 ALA A CA 1
ATOM 804 C C . ALA A 1 108 ? 2.199 -3.489 -13.354 1.00 93.00 108 ALA A C 1
ATOM 806 O O . ALA A 1 108 ? 3.134 -3.918 -14.033 1.00 93.00 108 ALA A O 1
ATOM 807 N N . LEU A 1 109 ? 1.865 -2.193 -13.361 1.00 93.81 109 LEU A N 1
ATOM 808 C CA . LEU A 1 109 ? 2.570 -1.184 -14.161 1.00 93.81 109 LEU A CA 1
ATOM 809 C C . LEU A 1 109 ? 4.016 -0.978 -13.685 1.00 93.81 109 LEU A C 1
ATOM 811 O O . LEU A 1 109 ? 4.940 -0.967 -14.500 1.00 93.81 109 LEU A O 1
ATOM 815 N N . LEU A 1 110 ? 4.228 -0.856 -12.372 1.00 90.44 110 LEU A N 1
ATOM 816 C CA . LEU A 1 110 ? 5.565 -0.720 -11.790 1.00 90.44 110 LEU A CA 1
ATOM 817 C C . LEU A 1 110 ? 6.409 -1.980 -12.027 1.00 90.44 110 LEU A C 1
ATOM 819 O O . LEU A 1 110 ? 7.600 -1.862 -12.307 1.00 90.44 110 LEU A O 1
ATOM 823 N N . SER A 1 111 ? 5.795 -3.167 -11.990 1.00 89.06 111 SER A N 1
ATOM 824 C CA . SER A 1 111 ? 6.456 -4.439 -12.311 1.00 89.06 111 SER A CA 1
ATOM 825 C C . SER A 1 111 ? 7.082 -4.424 -13.707 1.00 89.06 111 SER A C 1
ATOM 827 O O . SER A 1 111 ? 8.239 -4.810 -13.871 1.00 89.06 111 SER A O 1
ATOM 829 N N . ARG A 1 112 ? 6.366 -3.886 -14.703 1.00 90.69 112 ARG A N 1
ATOM 830 C CA . ARG A 1 112 ? 6.915 -3.727 -16.057 1.00 90.69 112 ARG A CA 1
ATOM 831 C C . ARG A 1 112 ? 8.000 -2.664 -16.147 1.00 90.69 112 ARG A C 1
ATOM 833 O O . ARG A 1 112 ? 8.951 -2.847 -16.894 1.00 90.69 112 ARG A O 1
ATOM 840 N N . MET A 1 113 ? 7.875 -1.568 -15.397 1.00 88.31 113 MET A N 1
ATOM 841 C CA . MET A 1 113 ? 8.875 -0.494 -15.414 1.00 88.31 113 MET A CA 1
ATOM 842 C C . MET A 1 113 ? 10.245 -0.960 -14.911 1.00 88.31 113 MET A C 1
ATOM 844 O O . MET A 1 113 ? 11.271 -0.544 -15.448 1.00 88.31 113 MET A O 1
ATOM 848 N N . PHE A 1 114 ? 10.253 -1.837 -13.907 1.00 80.44 114 PHE A N 1
ATOM 849 C CA . PHE A 1 114 ? 11.453 -2.217 -13.161 1.00 80.44 114 PHE A CA 1
ATOM 850 C C . PHE A 1 114 ? 12.013 -3.609 -13.446 1.00 80.44 114 PHE A C 1
ATOM 852 O O . PHE A 1 114 ? 13.038 -3.967 -12.868 1.00 80.44 114 PHE A O 1
ATOM 859 N N . GLY A 1 115 ? 11.351 -4.389 -14.300 1.00 79.25 115 GLY A N 1
ATOM 860 C CA . GLY A 1 115 ? 11.635 -5.812 -14.452 1.00 79.25 115 GLY A CA 1
ATOM 861 C C . GLY A 1 115 ? 10.964 -6.618 -13.336 1.00 79.25 115 GLY A C 1
ATOM 862 O O . GLY A 1 115 ? 11.130 -6.349 -12.140 1.00 79.25 115 GLY A O 1
ATOM 863 N N . SER A 1 116 ? 10.167 -7.614 -13.726 1.00 74.31 116 SER A N 1
ATOM 864 C CA . SER A 1 116 ? 9.144 -8.189 -12.841 1.00 74.31 116 SER A CA 1
ATOM 865 C C . SER A 1 116 ? 9.681 -8.978 -11.639 1.00 74.31 116 SER A C 1
ATOM 867 O O . SER A 1 116 ? 8.942 -9.207 -10.683 1.00 74.31 116 SER A O 1
ATOM 869 N N . ILE A 1 117 ? 10.952 -9.392 -11.644 1.00 77.50 117 ILE A N 1
ATOM 870 C CA . ILE A 1 117 ? 11.447 -10.413 -10.705 1.00 77.50 117 ILE A CA 1
ATOM 871 C C . ILE A 1 117 ? 12.012 -9.820 -9.407 1.00 77.50 117 ILE A C 1
ATOM 873 O O . ILE A 1 117 ? 11.859 -10.431 -8.352 1.00 77.50 117 ILE A O 1
ATOM 877 N N . VAL A 1 118 ? 12.644 -8.641 -9.441 1.00 74.88 118 VAL A N 1
ATOM 878 C CA . VAL A 1 118 ? 13.395 -8.134 -8.272 1.00 74.88 118 VAL A CA 1
ATOM 879 C C . VAL A 1 118 ? 12.576 -7.145 -7.448 1.00 74.88 118 VAL A C 1
ATOM 881 O O . VAL A 1 118 ? 12.379 -7.335 -6.250 1.00 74.88 118 VAL A O 1
ATOM 884 N N . ILE A 1 119 ? 12.083 -6.081 -8.081 1.00 78.88 119 ILE A N 1
ATOM 885 C CA . ILE A 1 119 ? 11.444 -4.967 -7.364 1.00 78.88 119 ILE A CA 1
ATOM 886 C C . ILE A 1 119 ? 9.955 -5.245 -7.131 1.00 78.88 119 ILE A C 1
ATOM 888 O O . ILE A 1 119 ? 9.417 -4.930 -6.066 1.00 78.88 119 ILE A O 1
ATOM 892 N N . ALA A 1 120 ? 9.282 -5.869 -8.098 1.00 85.25 120 ALA A N 1
ATOM 893 C CA . ALA A 1 120 ? 7.835 -6.033 -8.054 1.00 85.25 120 ALA A CA 1
ATOM 894 C C . ALA A 1 120 ? 7.327 -6.871 -6.863 1.00 85.25 120 ALA A C 1
ATOM 896 O O . ALA A 1 120 ? 6.362 -6.434 -6.229 1.00 85.25 120 ALA A O 1
ATOM 897 N N . PRO A 1 121 ? 7.954 -8.002 -6.470 1.00 85.94 121 PRO A N 1
ATOM 898 C CA . PRO A 1 121 ? 7.509 -8.758 -5.300 1.00 85.94 121 PRO A CA 1
ATOM 899 C C . PRO A 1 121 ? 7.639 -7.950 -4.005 1.00 85.94 121 PRO A C 1
ATOM 901 O O . PRO A 1 121 ? 6.733 -7.969 -3.174 1.00 85.94 121 PRO A O 1
ATOM 904 N N . ALA A 1 122 ? 8.721 -7.178 -3.852 1.00 84.75 122 ALA A N 1
ATOM 905 C CA . ALA A 1 122 ? 8.934 -6.335 -2.677 1.00 84.75 122 ALA A CA 1
ATOM 906 C C . ALA A 1 122 ? 7.855 -5.247 -2.558 1.00 84.75 122 ALA A C 1
ATOM 908 O O . ALA A 1 122 ? 7.255 -5.078 -1.493 1.00 84.75 122 ALA A O 1
ATOM 909 N N . VAL A 1 123 ? 7.553 -4.561 -3.665 1.00 84.88 123 VAL A N 1
ATOM 910 C CA . VAL A 1 123 ? 6.476 -3.560 -3.732 1.00 84.88 123 VAL A CA 1
ATOM 911 C C . VAL A 1 123 ? 5.117 -4.203 -3.450 1.00 84.88 123 VAL A C 1
ATOM 913 O O . VAL A 1 123 ? 4.353 -3.696 -2.631 1.00 84.88 123 VAL A O 1
ATOM 916 N N . THR A 1 124 ? 4.842 -5.364 -4.043 1.00 88.81 124 THR A N 1
ATOM 917 C CA . THR A 1 124 ? 3.588 -6.104 -3.836 1.00 88.81 124 THR A CA 1
ATOM 918 C C . THR A 1 124 ? 3.409 -6.506 -2.370 1.00 88.81 124 THR A C 1
ATOM 920 O O . THR A 1 124 ? 2.319 -6.353 -1.819 1.00 88.81 124 THR A O 1
ATOM 923 N N . CYS A 1 125 ? 4.480 -6.938 -1.697 1.00 88.19 125 CYS A N 1
ATOM 924 C CA . CYS A 1 125 ? 4.468 -7.222 -0.263 1.00 88.19 125 CYS A CA 1
ATOM 925 C C . CYS A 1 125 ? 4.151 -5.972 0.568 1.00 88.19 125 CYS A C 1
ATOM 927 O O . CYS A 1 125 ? 3.292 -6.036 1.445 1.00 88.19 125 CYS A O 1
ATOM 929 N N . ILE A 1 126 ? 4.780 -4.824 0.279 1.00 86.19 126 ILE A N 1
ATOM 930 C CA . ILE A 1 126 ? 4.466 -3.554 0.963 1.00 86.19 126 ILE A CA 1
ATOM 931 C C . ILE A 1 126 ? 2.980 -3.220 0.814 1.00 86.19 126 ILE A C 1
ATOM 933 O O . ILE A 1 126 ? 2.308 -2.889 1.794 1.00 86.19 126 ILE A O 1
ATOM 937 N N . MET A 1 127 ? 2.458 -3.339 -0.405 1.00 90.06 127 MET A N 1
ATOM 938 C CA . MET A 1 127 ? 1.059 -3.050 -0.709 1.00 90.06 127 MET A CA 1
ATOM 939 C C . MET A 1 127 ? 0.120 -4.023 0.002 1.00 90.06 127 MET A C 1
ATOM 941 O O . MET A 1 127 ? -0.891 -3.591 0.548 1.00 90.06 127 MET A O 1
ATOM 945 N N . ALA A 1 128 ? 0.474 -5.308 0.080 1.00 90.69 128 ALA A N 1
ATOM 946 C CA . ALA A 1 128 ? -0.302 -6.310 0.802 1.00 90.69 128 ALA A CA 1
ATOM 947 C C . ALA A 1 128 ? -0.391 -5.983 2.290 1.00 90.69 128 ALA A C 1
ATOM 949 O O . ALA A 1 128 ? -1.490 -5.959 2.845 1.00 90.69 128 ALA A O 1
ATOM 950 N N . VAL A 1 129 ? 0.734 -5.674 2.935 1.00 89.31 129 VAL A N 1
ATOM 951 C CA . VAL A 1 129 ? 0.731 -5.322 4.360 1.00 89.31 129 VAL A CA 1
ATOM 952 C C . VAL A 1 129 ? -0.040 -4.013 4.591 1.00 89.31 129 VAL A C 1
ATOM 954 O O . VAL A 1 129 ? -0.842 -3.922 5.522 1.00 89.31 129 VAL A O 1
ATOM 957 N N . SER A 1 130 ? 0.124 -3.018 3.716 1.00 87.50 130 SER A N 1
ATOM 958 C CA . SER A 1 130 ? -0.614 -1.755 3.812 1.00 87.50 130 SER A CA 1
ATOM 959 C C . SER A 1 130 ? -2.126 -1.951 3.657 1.00 87.50 130 SER A C 1
ATOM 961 O O . SER A 1 130 ? -2.888 -1.466 4.490 1.00 87.50 130 SER A O 1
ATOM 963 N N . LEU A 1 131 ? -2.570 -2.696 2.642 1.00 90.00 131 LEU A N 1
ATOM 964 C CA . LEU A 1 131 ? -3.991 -2.909 2.350 1.00 90.00 131 LEU A CA 1
ATOM 965 C C . LEU A 1 131 ? -4.670 -3.835 3.366 1.00 90.00 131 LEU A C 1
ATOM 967 O O . LEU A 1 131 ? -5.824 -3.616 3.720 1.00 90.00 131 LEU A O 1
ATOM 971 N N . THR A 1 132 ? -3.961 -4.836 3.888 1.00 91.31 132 THR A N 1
ATOM 972 C CA . THR A 1 132 ? -4.498 -5.728 4.936 1.00 91.31 132 THR A CA 1
ATOM 973 C C . THR A 1 132 ? -4.600 -5.060 6.308 1.00 91.31 132 THR A C 1
ATOM 975 O O . THR A 1 132 ? -5.274 -5.590 7.186 1.00 91.31 132 THR A O 1
ATOM 978 N N . SER A 1 133 ? -4.001 -3.878 6.479 1.00 88.06 133 SER A N 1
ATOM 979 C CA . SER A 1 133 ? -4.126 -3.070 7.697 1.00 88.06 133 SER A CA 1
ATOM 980 C C . SER A 1 133 ? -5.394 -2.205 7.737 1.00 88.06 133 SER A C 1
ATOM 982 O O . SER A 1 133 ? -5.601 -1.499 8.724 1.00 88.06 133 SER A O 1
ATOM 984 N N . TYR A 1 134 ? -6.233 -2.228 6.691 1.00 87.88 134 TYR A N 1
ATOM 985 C CA . TYR A 1 134 ? -7.534 -1.556 6.699 1.00 87.88 134 TYR A CA 1
ATOM 986 C C . TYR A 1 134 ? -8.589 -2.448 7.375 1.00 87.88 134 TYR A C 1
ATOM 988 O O . TYR A 1 134 ? -8.757 -3.592 6.938 1.00 87.88 134 TYR A O 1
ATOM 996 N N . PRO A 1 135 ? -9.366 -1.940 8.354 1.00 87.12 135 PRO A N 1
ATOM 997 C CA . PRO A 1 135 ? -10.371 -2.729 9.080 1.00 87.12 135 PRO A CA 1
ATOM 998 C C . PRO A 1 135 ? -11.350 -3.469 8.156 1.00 87.12 135 PRO A C 1
ATOM 1000 O O . PRO A 1 135 ? -11.570 -4.668 8.281 1.00 87.12 135 PRO A O 1
ATOM 1003 N N . HIS A 1 136 ? -11.838 -2.796 7.113 1.00 87.88 136 HIS A N 1
ATOM 1004 C CA . HIS A 1 136 ? -12.760 -3.367 6.124 1.00 87.88 136 HIS A CA 1
ATOM 1005 C C . HIS A 1 136 ? -12.159 -4.497 5.270 1.00 87.88 136 HIS A C 1
ATOM 1007 O O . HIS A 1 136 ? -12.890 -5.301 4.684 1.00 87.88 136 HIS A O 1
ATOM 1013 N N . LEU A 1 137 ? -10.830 -4.545 5.152 1.00 90.56 137 LEU A N 1
ATOM 1014 C CA . LEU A 1 137 ? -10.111 -5.538 4.358 1.00 90.56 137 LEU A CA 1
ATOM 1015 C C . LEU A 1 137 ? -9.517 -6.656 5.213 1.00 90.56 137 LEU A C 1
ATOM 1017 O O . LEU A 1 137 ? -9.186 -7.702 4.654 1.00 90.56 137 LEU A O 1
ATOM 1021 N N . ILE A 1 138 ? -9.438 -6.496 6.538 1.00 91.38 138 ILE A N 1
ATOM 1022 C CA . ILE A 1 138 ? -8.835 -7.494 7.430 1.00 91.38 138 ILE A CA 1
ATOM 1023 C C . ILE A 1 138 ? -9.574 -8.837 7.346 1.00 91.38 138 ILE A C 1
ATOM 1025 O O . ILE A 1 138 ? -8.953 -9.885 7.164 1.00 91.38 138 ILE A O 1
ATOM 1029 N N . ALA A 1 139 ? -10.912 -8.799 7.319 1.00 91.38 139 ALA A N 1
ATOM 1030 C CA . ALA A 1 139 ? -11.762 -9.978 7.156 1.00 91.38 139 ALA A CA 1
ATOM 1031 C C . ALA A 1 139 ? -11.614 -10.632 5.768 1.00 91.38 139 ALA A C 1
ATOM 1033 O O . ALA A 1 139 ? -11.905 -11.813 5.587 1.00 91.38 139 ALA A O 1
ATOM 1034 N N . ARG A 1 140 ? -11.135 -9.871 4.775 1.00 93.81 140 ARG A N 1
ATOM 1035 C CA . ARG A 1 140 ? -10.946 -10.297 3.379 1.00 93.81 140 ARG A CA 1
ATOM 1036 C C . ARG A 1 140 ? -9.470 -10.402 2.995 1.00 93.81 140 ARG A C 1
ATOM 1038 O O . ARG A 1 140 ? -9.155 -10.426 1.805 1.00 93.81 140 ARG A O 1
ATOM 1045 N N . GLY A 1 141 ? -8.561 -10.510 3.968 1.00 92.19 141 GLY A N 1
ATOM 1046 C CA . GLY A 1 141 ? -7.116 -10.471 3.719 1.00 92.19 141 GLY A CA 1
ATOM 1047 C C . GLY A 1 141 ? -6.642 -11.494 2.682 1.00 92.19 141 GLY A C 1
ATOM 1048 O O . GLY A 1 141 ? -5.821 -11.171 1.829 1.00 92.19 141 GLY A O 1
ATOM 1049 N N . ARG A 1 142 ? -7.235 -12.698 2.662 1.00 94.06 142 ARG A N 1
ATOM 1050 C CA . ARG A 1 142 ? -6.939 -13.731 1.649 1.00 94.06 142 ARG A CA 1
ATOM 1051 C C . ARG A 1 142 ? -7.254 -13.272 0.222 1.00 94.06 142 ARG A C 1
ATOM 1053 O O . ARG A 1 142 ? -6.470 -13.539 -0.680 1.00 94.06 142 ARG A O 1
ATOM 1060 N N . VAL A 1 143 ? -8.368 -12.564 0.025 1.00 94.38 143 VAL A N 1
ATOM 1061 C CA . VAL A 1 143 ? -8.775 -12.028 -1.286 1.00 94.38 143 VAL A CA 1
ATOM 1062 C C . VAL A 1 143 ? -7.833 -10.907 -1.719 1.00 94.38 143 VAL A C 1
ATOM 1064 O O . VAL A 1 143 ? -7.419 -10.877 -2.872 1.00 94.38 143 VAL A O 1
ATOM 1067 N N . VAL A 1 144 ? -7.445 -10.024 -0.792 1.00 93.50 144 VAL A N 1
ATOM 1068 C CA . VAL A 1 144 ? -6.470 -8.950 -1.058 1.00 93.50 144 VAL A CA 1
ATOM 1069 C C . VAL A 1 144 ? -5.127 -9.532 -1.495 1.00 93.50 144 VAL A C 1
ATOM 1071 O O . VAL A 1 144 ? -4.589 -9.122 -2.521 1.00 93.50 144 VAL A O 1
ATOM 1074 N N . ILE A 1 145 ? -4.610 -10.521 -0.757 1.00 92.19 145 ILE A N 1
ATOM 1075 C CA . ILE A 1 145 ? -3.354 -11.203 -1.093 1.00 92.19 145 ILE A CA 1
ATOM 1076 C C . ILE A 1 145 ? -3.470 -11.886 -2.458 1.00 92.19 145 ILE A C 1
ATOM 1078 O O . ILE A 1 145 ? -2.599 -11.692 -3.301 1.00 92.19 145 ILE A O 1
ATOM 1082 N N . ALA A 1 146 ? -4.551 -12.630 -2.708 1.00 93.44 146 ALA A N 1
ATOM 1083 C CA . ALA A 1 146 ? -4.768 -13.298 -3.989 1.00 93.44 146 ALA A CA 1
ATOM 1084 C C . ALA A 1 146 ? -4.806 -12.304 -5.160 1.00 93.44 146 ALA A C 1
ATOM 1086 O O . ALA A 1 146 ? -4.181 -12.554 -6.187 1.00 93.44 146 ALA A O 1
ATOM 1087 N N . LEU A 1 147 ? -5.479 -11.160 -5.000 1.00 94.12 147 LEU A N 1
ATOM 1088 C CA . LEU A 1 147 ? -5.555 -10.134 -6.038 1.00 94.12 147 LEU A CA 1
ATOM 1089 C C . LEU A 1 147 ? -4.192 -9.489 -6.313 1.00 94.12 147 LEU A C 1
ATOM 1091 O O . LEU A 1 147 ? -3.843 -9.277 -7.469 1.00 94.12 147 LEU A O 1
ATOM 1095 N N . LEU A 1 148 ? -3.410 -9.196 -5.273 1.00 92.25 148 LEU A N 1
ATOM 1096 C CA . LEU A 1 148 ? -2.075 -8.616 -5.425 1.00 92.25 148 LEU A CA 1
ATOM 1097 C C . LEU A 1 148 ? -1.090 -9.606 -6.056 1.00 92.25 148 LEU A C 1
ATOM 1099 O O . LEU A 1 148 ? -0.353 -9.235 -6.968 1.00 92.25 148 LEU A O 1
ATOM 1103 N N . VAL A 1 149 ? -1.130 -10.875 -5.647 1.00 91.62 149 VAL A N 1
ATOM 1104 C CA . VAL A 1 149 ? -0.358 -11.945 -6.294 1.00 91.62 149 VAL A CA 1
ATOM 1105 C C . VAL A 1 149 ? -0.758 -12.070 -7.761 1.00 91.62 149 VAL A C 1
ATOM 1107 O O . VAL A 1 149 ? 0.111 -12.083 -8.629 1.00 91.62 149 VAL A O 1
ATOM 1110 N N . LEU A 1 150 ? -2.060 -12.079 -8.061 1.00 93.25 150 LEU A N 1
ATOM 1111 C CA . LEU A 1 150 ? -2.551 -12.125 -9.436 1.00 93.25 150 LEU A CA 1
ATOM 1112 C C . LEU A 1 150 ? -2.111 -10.895 -10.238 1.00 93.25 150 LEU A C 1
ATOM 1114 O O . LEU A 1 150 ? -1.760 -11.035 -11.402 1.00 93.25 150 LEU A O 1
ATOM 1118 N N . SER A 1 151 ? -2.067 -9.713 -9.622 1.00 92.06 151 SER A N 1
ATOM 1119 C CA . SER A 1 151 ? -1.605 -8.482 -10.273 1.00 92.06 151 SER A CA 1
ATOM 1120 C C . SER A 1 151 ? -0.131 -8.528 -10.677 1.00 92.06 151 SER A C 1
ATOM 1122 O O . SER A 1 151 ? 0.243 -7.948 -11.692 1.00 92.06 151 SER A O 1
ATOM 1124 N N . TRP A 1 152 ? 0.691 -9.265 -9.924 1.00 91.50 152 TRP A N 1
ATOM 1125 C CA . TRP A 1 152 ? 2.094 -9.504 -10.252 1.00 91.50 152 TRP A CA 1
ATOM 1126 C C . TRP A 1 152 ? 2.270 -10.643 -11.268 1.00 91.50 152 TRP A C 1
ATOM 1128 O O . TRP A 1 152 ? 3.044 -10.505 -12.211 1.00 91.50 152 TRP A O 1
ATOM 1138 N N . ILE A 1 153 ? 1.520 -11.742 -11.126 1.00 90.81 153 ILE A N 1
ATOM 1139 C CA . ILE A 1 153 ? 1.584 -12.898 -12.035 1.00 90.81 153 ILE A CA 1
ATOM 1140 C C . ILE A 1 153 ? 1.013 -12.562 -13.422 1.00 90.81 153 ILE A C 1
ATOM 1142 O O . ILE A 1 153 ? 1.538 -13.031 -14.428 1.00 90.81 153 ILE A O 1
ATOM 1146 N N . ALA A 1 154 ? -0.048 -11.755 -13.500 1.00 93.81 154 ALA A N 1
ATOM 1147 C CA . ALA A 1 154 ? -0.725 -11.419 -14.751 1.00 93.81 154 ALA A CA 1
ATOM 1148 C C . ALA A 1 154 ? 0.218 -10.869 -15.839 1.00 93.81 154 ALA A C 1
ATOM 1150 O O . ALA A 1 154 ? 0.220 -11.445 -16.927 1.00 93.81 154 ALA A O 1
ATOM 1151 N N . PRO A 1 155 ? 1.049 -9.829 -15.604 1.00 91.94 155 PRO A N 1
ATOM 1152 C CA . PRO A 1 155 ? 1.988 -9.357 -16.619 1.00 91.94 155 PRO A CA 1
ATOM 1153 C C . PRO A 1 155 ? 3.009 -10.432 -17.011 1.00 91.94 155 PRO A C 1
ATOM 1155 O O . PRO A 1 155 ? 3.301 -10.554 -18.193 1.00 91.94 155 PRO A O 1
ATOM 1158 N N . VAL A 1 156 ? 3.467 -11.271 -16.074 1.00 90.50 156 VAL A N 1
ATOM 1159 C CA . VAL A 1 156 ? 4.387 -12.382 -16.381 1.00 90.50 156 VAL A CA 1
ATOM 1160 C C . VAL A 1 156 ? 3.730 -13.395 -17.319 1.00 90.50 156 VAL A C 1
ATOM 1162 O O . VAL A 1 156 ? 4.328 -13.784 -18.316 1.00 90.50 156 VAL A O 1
ATOM 1165 N N . ILE A 1 157 ? 2.483 -13.797 -17.055 1.00 93.50 157 ILE A N 1
ATOM 1166 C CA . ILE A 1 157 ? 1.742 -14.700 -17.949 1.00 93.50 157 ILE A CA 1
ATOM 1167 C C . ILE A 1 157 ? 1.552 -14.055 -19.326 1.00 93.50 157 ILE A C 1
ATOM 1169 O O . ILE A 1 157 ? 1.759 -14.715 -20.341 1.00 93.50 157 ILE A O 1
ATOM 1173 N N . LEU A 1 158 ? 1.185 -12.773 -19.380 1.00 94.50 158 LEU A N 1
ATOM 1174 C CA . LEU A 1 158 ? 0.991 -12.063 -20.646 1.00 94.50 158 LEU A CA 1
ATOM 1175 C C . LEU A 1 158 ? 2.297 -11.916 -21.451 1.00 94.50 158 LEU A C 1
ATOM 1177 O O . LEU A 1 158 ? 2.246 -11.946 -22.680 1.00 94.50 158 LEU A O 1
ATOM 1181 N N . GLU A 1 159 ? 3.451 -11.801 -20.788 1.00 93.38 159 GLU A N 1
ATOM 1182 C CA . GLU A 1 159 ? 4.775 -11.865 -21.427 1.00 93.38 159 GLU A CA 1
ATOM 1183 C C . GLU A 1 159 ? 5.053 -13.261 -22.001 1.00 93.38 159 GLU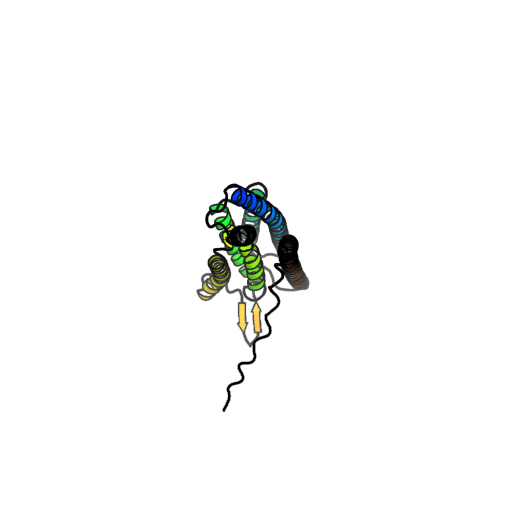 A C 1
ATOM 1185 O O . GLU A 1 159 ? 5.446 -13.376 -23.160 1.00 93.38 159 GLU A O 1
ATOM 1190 N N . GLN A 1 160 ? 4.764 -14.330 -21.249 1.00 93.25 160 GLN A N 1
ATOM 1191 C CA . GLN A 1 160 ? 4.952 -15.711 -21.723 1.00 93.25 160 GLN A CA 1
ATOM 1192 C C . GLN A 1 160 ? 4.036 -16.075 -22.899 1.00 93.25 160 GLN A C 1
ATOM 1194 O O . GLN A 1 160 ? 4.383 -16.926 -23.716 1.00 93.25 160 GLN A O 1
ATOM 1199 N N . LEU A 1 161 ? 2.874 -15.427 -23.002 1.00 96.69 161 LEU A N 1
ATOM 1200 C CA . LEU A 1 161 ? 1.957 -15.562 -24.136 1.00 96.69 161 LEU A CA 1
ATOM 1201 C C . LEU A 1 161 ? 2.357 -14.698 -25.346 1.00 96.69 161 LEU A C 1
ATOM 1203 O O . LEU A 1 161 ? 1.680 -14.753 -26.371 1.00 96.69 161 LEU A O 1
ATOM 1207 N N . GLY A 1 162 ? 3.411 -13.882 -25.240 1.00 94.69 162 GLY A N 1
ATOM 1208 C CA . GLY A 1 162 ? 3.850 -12.969 -26.300 1.00 94.69 162 GLY A CA 1
ATOM 1209 C C . GLY A 1 162 ? 2.918 -11.774 -26.533 1.00 94.69 162 GLY A C 1
ATOM 1210 O O . GLY A 1 162 ? 3.045 -11.087 -27.542 1.00 94.69 162 GLY A O 1
ATOM 1211 N N . ILE A 1 163 ? 1.973 -11.516 -25.618 1.00 96.56 163 ILE A N 1
ATOM 1212 C CA . ILE A 1 163 ? 1.059 -10.363 -25.690 1.00 96.56 163 ILE A CA 1
ATOM 1213 C C . ILE A 1 163 ? 1.794 -9.085 -25.270 1.00 96.56 163 ILE A C 1
ATOM 1215 O O . ILE A 1 163 ? 1.547 -8.007 -25.811 1.00 96.56 163 ILE A O 1
ATOM 1219 N N . LEU A 1 164 ? 2.692 -9.201 -24.289 1.00 93.75 164 LEU A N 1
ATOM 1220 C CA . LEU A 1 164 ? 3.547 -8.117 -23.817 1.00 93.75 164 LEU A CA 1
ATOM 1221 C C . LEU A 1 164 ? 5.009 -8.401 -24.172 1.00 93.75 164 LEU A C 1
ATOM 1223 O O . LEU A 1 164 ? 5.430 -9.552 -24.214 1.00 93.75 164 LEU A O 1
ATOM 1227 N N . ALA A 1 165 ? 5.786 -7.337 -24.383 1.00 92.56 165 ALA A N 1
ATOM 1228 C CA . ALA A 1 165 ? 7.228 -7.444 -24.587 1.00 92.56 165 ALA A CA 1
ATOM 1229 C C . ALA A 1 165 ? 7.928 -8.034 -23.352 1.00 92.56 165 ALA A C 1
ATOM 1231 O O . ALA A 1 165 ? 7.646 -7.620 -22.222 1.00 92.56 165 ALA A O 1
ATOM 1232 N N . THR A 1 166 ? 8.835 -8.979 -23.601 1.00 92.88 166 THR A N 1
ATOM 1233 C CA . THR A 1 166 ? 9.617 -9.711 -22.601 1.00 92.88 166 THR A CA 1
ATOM 1234 C C . THR A 1 166 ? 10.497 -8.769 -21.778 1.00 92.88 166 THR A C 1
ATOM 1236 O O . THR A 1 166 ? 11.307 -8.030 -22.334 1.00 92.88 166 THR A O 1
ATOM 1239 N N . THR A 1 167 ? 10.367 -8.812 -20.449 1.00 91.19 167 THR A N 1
ATOM 1240 C CA . THR A 1 167 ? 11.138 -7.941 -19.533 1.00 91.19 167 THR A CA 1
ATOM 1241 C C . THR A 1 167 ? 12.376 -8.609 -18.924 1.00 91.19 167 THR A C 1
ATOM 1243 O O . THR A 1 167 ? 13.178 -7.972 -18.230 1.00 91.19 167 THR A O 1
ATOM 1246 N N . TRP A 1 168 ? 12.544 -9.911 -19.148 1.00 90.94 168 TRP A N 1
ATOM 1247 C CA . TRP A 1 168 ? 13.685 -10.676 -18.659 1.00 90.94 168 TRP A CA 1
ATOM 1248 C C . TRP A 1 168 ? 13.951 -11.897 -19.533 1.00 90.94 168 TRP A C 1
ATOM 1250 O O . TRP A 1 168 ? 13.029 -12.542 -20.031 1.00 90.94 168 TRP A O 1
ATOM 1260 N N . ILE A 1 169 ? 15.224 -12.236 -19.690 1.00 92.06 169 ILE A N 1
ATOM 1261 C CA . ILE A 1 169 ? 15.673 -13.423 -20.411 1.00 92.06 169 ILE A CA 1
ATOM 1262 C C . ILE A 1 169 ? 16.731 -14.112 -19.553 1.00 92.06 169 ILE A C 1
ATOM 1264 O O . ILE A 1 169 ? 17.602 -13.468 -18.973 1.00 92.06 169 ILE A O 1
ATOM 1268 N N . VAL A 1 170 ? 16.656 -15.439 -19.463 1.00 92.69 170 VAL A N 1
ATOM 1269 C CA . VAL A 1 170 ? 17.718 -16.250 -18.859 1.00 92.69 170 VAL A CA 1
ATOM 1270 C C . VAL A 1 170 ? 18.586 -16.786 -19.985 1.00 92.69 170 VAL A C 1
ATOM 1272 O O . VAL A 1 170 ? 18.120 -17.590 -20.794 1.00 92.69 170 VAL A O 1
ATOM 1275 N N . ARG A 1 171 ? 19.838 -16.334 -20.054 1.00 95.38 171 ARG A N 1
ATOM 1276 C CA . ARG A 1 171 ? 20.810 -16.753 -21.071 1.00 95.38 171 ARG A CA 1
ATOM 1277 C C . ARG A 1 171 ? 22.152 -17.030 -20.398 1.00 95.38 171 ARG A C 1
ATOM 1279 O O . ARG A 1 171 ? 22.613 -16.229 -19.598 1.00 95.38 171 ARG A O 1
ATOM 1286 N N . ASP A 1 172 ? 22.746 -18.189 -20.680 1.00 94.88 172 ASP A N 1
ATOM 1287 C CA . ASP A 1 172 ? 24.070 -18.591 -20.170 1.00 94.88 172 ASP A CA 1
ATOM 1288 C C . ASP A 1 172 ? 24.214 -18.544 -18.632 1.00 94.88 172 ASP A C 1
ATOM 1290 O O . ASP A 1 172 ? 25.270 -18.229 -18.091 1.00 94.88 172 ASP A O 1
ATOM 1294 N N . GLY A 1 173 ? 23.131 -18.841 -17.903 1.00 92.62 173 GLY A N 1
ATOM 1295 C CA . GLY A 1 173 ? 23.102 -18.771 -16.435 1.00 92.62 173 GLY A CA 1
ATOM 1296 C C . GLY A 1 173 ? 23.007 -17.349 -15.866 1.00 92.62 173 GLY A C 1
ATOM 1297 O O . GLY A 1 173 ? 23.007 -17.183 -14.647 1.00 92.62 173 GLY A O 1
ATOM 1298 N N . LEU A 1 174 ? 22.887 -16.334 -16.724 1.00 91.38 174 LEU A N 1
ATOM 1299 C CA . LEU A 1 174 ? 22.639 -14.946 -16.353 1.00 91.38 174 LEU A CA 1
ATOM 1300 C C . LEU A 1 174 ? 21.152 -14.623 -16.517 1.00 91.38 174 LEU A C 1
ATOM 1302 O O . LEU A 1 174 ? 20.503 -15.062 -17.466 1.00 91.38 174 LEU A O 1
ATOM 1306 N N . ILE A 1 175 ? 20.618 -13.839 -15.581 1.00 87.00 175 ILE A N 1
ATOM 1307 C CA . ILE A 1 175 ? 19.293 -13.230 -15.701 1.00 87.00 175 ILE A CA 1
ATOM 1308 C C . ILE A 1 175 ? 19.516 -11.819 -16.237 1.00 87.00 175 ILE A C 1
ATOM 1310 O O . ILE A 1 175 ? 19.958 -10.935 -15.503 1.00 87.00 175 ILE A O 1
ATOM 1314 N N . GLU A 1 176 ? 19.237 -11.619 -17.519 1.00 88.75 176 GLU A N 1
ATOM 1315 C CA . GLU A 1 176 ? 19.277 -10.307 -18.151 1.00 88.75 176 GLU A CA 1
ATOM 1316 C C . GLU A 1 176 ? 17.887 -9.684 -18.044 1.00 88.75 176 GLU A C 1
ATOM 1318 O O . GLU A 1 176 ? 16.917 -10.209 -18.589 1.00 88.75 176 GLU A O 1
ATOM 1323 N N . SER A 1 177 ? 17.769 -8.586 -17.298 1.00 86.06 177 SER A N 1
ATOM 1324 C CA . SER A 1 177 ? 16.536 -7.803 -17.271 1.00 86.06 177 SER A CA 1
ATOM 1325 C C . SER A 1 177 ? 16.659 -6.671 -18.278 1.00 86.06 177 SER A C 1
ATOM 1327 O O . SER A 1 177 ? 17.520 -5.804 -18.139 1.00 86.06 177 SER A O 1
ATOM 1329 N N . SER A 1 178 ? 15.793 -6.694 -19.284 1.00 86.62 178 SER A N 1
ATOM 1330 C CA . SER A 1 178 ? 15.650 -5.637 -20.276 1.00 86.62 178 SER A CA 1
ATOM 1331 C C . SER A 1 178 ? 14.375 -4.856 -19.983 1.00 86.62 178 SER A C 1
ATOM 1333 O O . SER A 1 178 ? 13.315 -5.431 -19.741 1.00 86.62 178 SER A O 1
ATOM 1335 N N . SER A 1 179 ? 14.464 -3.532 -19.998 1.00 83.50 179 SER A N 1
ATOM 1336 C CA . SER A 1 179 ? 13.294 -2.664 -19.916 1.00 83.50 179 SER A CA 1
ATOM 1337 C C . SER A 1 179 ? 13.245 -1.822 -21.177 1.00 83.50 179 SER A C 1
ATOM 1339 O O . SER A 1 179 ? 14.127 -0.997 -21.391 1.00 83.50 179 SER A O 1
ATOM 1341 N N . ASP A 1 180 ? 12.191 -1.984 -21.976 1.00 83.56 180 ASP A N 1
ATOM 1342 C CA . ASP A 1 180 ? 11.912 -1.114 -23.133 1.00 83.56 180 ASP A CA 1
ATOM 1343 C C . ASP A 1 180 ? 11.540 0.319 -22.703 1.00 83.56 180 ASP A C 1
ATOM 1345 O O . ASP A 1 180 ? 11.258 1.187 -23.524 1.00 83.56 180 ASP A O 1
ATOM 1349 N N . LEU A 1 181 ? 11.434 0.565 -21.393 1.00 83.62 181 LEU A N 1
ATOM 1350 C CA . LEU A 1 181 ? 10.955 1.827 -20.841 1.00 83.62 181 LEU A CA 1
ATOM 1351 C C . LEU A 1 181 ? 12.104 2.745 -20.433 1.00 83.62 181 LEU A C 1
ATOM 1353 O O . LEU A 1 181 ? 11.977 3.965 -20.535 1.00 83.62 181 LEU A O 1
ATOM 1357 N N . ILE A 1 182 ? 13.207 2.175 -19.951 1.00 82.50 182 ILE A N 1
ATOM 1358 C CA . ILE A 1 182 ? 14.353 2.920 -19.434 1.00 82.50 182 ILE A CA 1
ATOM 1359 C C . ILE A 1 182 ? 15.601 2.307 -20.042 1.00 82.50 182 ILE A C 1
ATOM 1361 O O . ILE A 1 182 ? 15.837 1.113 -19.875 1.00 82.50 182 ILE A O 1
ATOM 1365 N N . ARG A 1 183 ? 16.448 3.126 -20.670 1.00 82.75 183 ARG A N 1
ATOM 1366 C CA . ARG A 1 183 ? 17.770 2.672 -21.105 1.00 82.75 183 ARG A CA 1
ATOM 1367 C C . ARG A 1 183 ? 18.593 2.276 -19.879 1.00 82.75 183 ARG A C 1
ATOM 1369 O O . ARG A 1 183 ? 19.047 3.123 -19.111 1.00 82.75 183 ARG A O 1
ATOM 1376 N N . ILE A 1 184 ? 18.741 0.971 -19.670 1.00 77.56 184 ILE A N 1
ATOM 1377 C CA . ILE A 1 184 ? 19.489 0.407 -18.546 1.00 77.56 184 ILE A CA 1
ATOM 1378 C C . ILE A 1 184 ? 20.980 0.556 -18.866 1.00 77.56 184 ILE A C 1
ATOM 1380 O O . ILE A 1 184 ? 21.531 -0.191 -19.671 1.00 77.56 184 ILE A O 1
ATOM 1384 N N . GLY A 1 185 ? 21.643 1.550 -18.270 1.00 82.06 185 GLY A N 1
ATOM 1385 C CA . GLY A 1 185 ? 23.076 1.753 -18.462 1.00 82.06 185 GLY A CA 1
ATOM 1386 C C . GLY A 1 185 ? 23.626 3.023 -17.811 1.00 82.06 185 GLY A C 1
ATOM 1387 O O . GLY A 1 185 ? 23.004 4.082 -17.818 1.00 82.06 185 GLY A O 1
ATOM 1388 N N . GLY A 1 186 ? 24.848 2.925 -17.286 1.00 87.00 186 GLY A N 1
ATOM 1389 C CA . GLY A 1 186 ? 25.589 4.059 -16.729 1.00 87.00 186 GLY A CA 1
ATOM 1390 C C . GLY A 1 186 ? 25.294 4.366 -15.255 1.00 87.00 186 GLY A C 1
ATOM 1391 O O . GLY A 1 186 ? 24.515 3.694 -14.581 1.00 87.00 186 GLY A O 1
ATOM 1392 N N . ALA A 1 187 ? 25.959 5.404 -14.736 1.00 87.44 187 ALA A N 1
ATOM 1393 C CA . ALA A 1 187 ? 25.897 5.784 -13.320 1.00 87.44 187 ALA A CA 1
ATOM 1394 C C . ALA A 1 187 ? 24.487 6.207 -12.862 1.00 87.44 187 ALA A C 1
ATOM 1396 O O . ALA A 1 187 ? 24.132 6.019 -11.699 1.00 87.44 187 ALA A O 1
ATOM 1397 N N . ALA A 1 188 ? 23.678 6.735 -13.783 1.00 80.00 188 ALA A N 1
ATOM 1398 C CA . ALA A 1 188 ? 22.296 7.133 -13.548 1.00 80.00 188 ALA A CA 1
ATOM 1399 C C . ALA A 1 188 ? 21.404 5.955 -13.126 1.00 80.00 188 ALA A C 1
ATOM 1401 O O . ALA A 1 188 ? 20.763 6.016 -12.076 1.00 80.00 188 ALA A O 1
ATOM 1402 N N . THR A 1 189 ? 21.398 4.864 -13.900 1.00 81.38 189 THR A N 1
ATOM 1403 C CA . THR A 1 189 ? 20.613 3.661 -13.585 1.00 81.38 189 THR A CA 1
ATOM 1404 C C . THR A 1 189 ? 21.066 3.036 -12.268 1.00 81.38 189 THR A C 1
ATOM 1406 O O . THR A 1 189 ? 20.232 2.666 -11.444 1.00 81.38 189 THR A O 1
ATOM 1409 N N . THR A 1 190 ? 22.378 2.982 -12.017 1.00 84.44 190 THR A N 1
ATOM 1410 C CA . THR A 1 190 ? 22.920 2.494 -10.740 1.00 84.44 190 THR A CA 1
ATOM 1411 C C . THR A 1 190 ? 22.441 3.345 -9.565 1.00 84.44 190 THR A C 1
ATOM 1413 O O . THR A 1 190 ? 21.959 2.802 -8.571 1.00 84.44 190 THR A O 1
ATOM 1416 N N . GLY A 1 191 ? 22.511 4.675 -9.681 1.00 85.12 191 GLY A N 1
ATOM 1417 C CA . GLY A 1 191 ? 22.003 5.591 -8.659 1.00 85.12 191 GLY A CA 1
ATOM 1418 C C . GLY A 1 191 ? 20.507 5.403 -8.410 1.00 85.12 191 GLY A C 1
ATOM 1419 O O . GLY A 1 191 ? 20.080 5.314 -7.260 1.00 85.12 191 GLY A O 1
ATOM 1420 N N . LEU A 1 192 ? 19.723 5.252 -9.478 1.00 81.06 192 LEU A N 1
ATOM 1421 C CA . LEU A 1 192 ? 18.285 5.006 -9.412 1.00 81.06 192 LEU A CA 1
ATOM 1422 C C . LEU A 1 192 ? 17.952 3.699 -8.672 1.00 81.06 192 LEU A C 1
ATOM 1424 O O . LEU A 1 192 ? 17.073 3.689 -7.809 1.00 81.06 192 LEU A O 1
ATOM 1428 N N . LEU A 1 193 ? 18.677 2.615 -8.963 1.00 83.62 193 LEU A N 1
ATOM 1429 C CA . LEU A 1 193 ? 18.511 1.325 -8.289 1.00 83.62 193 LEU A CA 1
ATOM 1430 C C . LEU A 1 193 ? 18.886 1.405 -6.808 1.00 83.62 193 LEU A C 1
ATOM 1432 O O . LEU A 1 193 ? 18.150 0.883 -5.967 1.00 83.62 193 LEU A O 1
ATOM 1436 N N . ILE A 1 194 ? 19.992 2.074 -6.470 1.00 84.31 194 ILE A N 1
ATOM 1437 C CA . ILE A 1 194 ? 20.405 2.273 -5.073 1.00 84.31 194 ILE A CA 1
ATOM 1438 C C . ILE A 1 194 ? 19.334 3.071 -4.324 1.00 84.31 194 ILE A C 1
ATOM 1440 O O . ILE A 1 194 ? 18.866 2.630 -3.275 1.00 84.31 194 ILE A O 1
ATOM 1444 N N . VAL A 1 195 ? 18.895 4.204 -4.879 1.00 81.81 195 VAL A N 1
ATOM 1445 C CA . VAL A 1 195 ? 17.862 5.054 -4.271 1.00 81.81 195 VAL A CA 1
ATOM 1446 C C . VAL A 1 195 ? 16.544 4.295 -4.119 1.00 81.81 195 VAL A C 1
ATOM 1448 O O . VAL A 1 195 ? 15.944 4.345 -3.047 1.00 81.81 195 VAL A O 1
ATOM 1451 N N . GLY A 1 196 ? 16.113 3.545 -5.137 1.00 79.81 196 GLY A N 1
ATOM 1452 C CA . GLY A 1 196 ? 14.890 2.740 -5.090 1.00 79.81 196 GLY A CA 1
ATOM 1453 C C . GLY A 1 196 ? 14.932 1.652 -4.013 1.00 79.81 196 GLY A C 1
ATOM 1454 O O . GLY A 1 196 ? 13.974 1.495 -3.252 1.00 79.81 196 GLY A O 1
ATOM 1455 N N . ASN A 1 197 ? 16.056 0.943 -3.882 1.00 83.00 197 ASN A N 1
ATOM 1456 C CA . ASN A 1 197 ? 16.238 -0.067 -2.836 1.00 83.00 197 ASN A CA 1
ATOM 1457 C C . ASN A 1 197 ? 16.286 0.560 -1.438 1.00 83.00 197 ASN A C 1
ATOM 1459 O O . ASN A 1 197 ? 15.592 0.089 -0.538 1.00 83.00 197 ASN A O 1
ATOM 1463 N N . VAL A 1 198 ? 17.039 1.649 -1.252 1.00 85.31 198 VAL A N 1
ATOM 1464 C CA . VAL A 1 198 ? 17.090 2.374 0.028 1.00 85.31 198 VAL A CA 1
ATOM 1465 C C . VAL A 1 198 ? 15.698 2.874 0.414 1.00 85.31 198 VAL A C 1
ATOM 1467 O O . VAL A 1 198 ? 15.261 2.649 1.541 1.00 85.31 198 VAL A O 1
ATOM 1470 N N . ALA A 1 199 ? 14.961 3.479 -0.521 1.00 79.12 199 ALA A N 1
ATOM 1471 C CA . ALA A 1 199 ? 13.592 3.933 -0.289 1.00 79.12 199 ALA A CA 1
ATOM 1472 C C . ALA A 1 199 ? 12.658 2.775 0.097 1.00 79.12 199 ALA A C 1
ATOM 1474 O O . ALA A 1 199 ? 11.858 2.911 1.025 1.00 79.12 199 ALA A O 1
ATOM 1475 N N . THR A 1 200 ? 12.791 1.621 -0.562 1.00 80.50 200 THR A N 1
ATOM 1476 C CA . THR A 1 200 ? 12.028 0.401 -0.252 1.00 80.50 200 THR A CA 1
ATOM 1477 C C . THR A 1 200 ? 12.334 -0.102 1.160 1.00 80.50 200 THR A C 1
ATOM 1479 O O . THR A 1 200 ? 11.410 -0.311 1.949 1.00 80.50 200 THR A O 1
ATOM 1482 N N . ILE A 1 201 ? 13.616 -0.219 1.523 1.00 84.06 201 ILE A N 1
ATOM 1483 C CA . ILE A 1 201 ? 14.061 -0.652 2.858 1.00 84.06 201 ILE A CA 1
ATOM 1484 C C . ILE A 1 201 ? 13.549 0.307 3.935 1.00 84.06 201 ILE A C 1
ATOM 1486 O O . ILE A 1 201 ? 12.983 -0.137 4.935 1.00 84.06 201 ILE A O 1
ATOM 1490 N N . VAL A 1 202 ? 13.700 1.618 3.726 1.00 83.12 202 VAL A N 1
ATOM 1491 C CA . VAL A 1 202 ? 13.219 2.643 4.664 1.00 83.12 202 VAL A CA 1
ATOM 1492 C C . VAL A 1 202 ? 11.702 2.554 4.820 1.00 83.12 202 VAL A C 1
ATOM 1494 O O . VAL A 1 202 ? 11.208 2.553 5.945 1.00 83.12 202 VAL A O 1
ATOM 1497 N N . THR A 1 203 ? 10.957 2.411 3.723 1.00 78.56 203 THR A N 1
ATOM 1498 C CA . THR A 1 203 ? 9.489 2.322 3.753 1.00 78.56 203 THR A CA 1
ATOM 1499 C C . THR A 1 203 ? 9.021 1.087 4.521 1.00 78.56 203 THR A C 1
ATOM 1501 O O . THR A 1 203 ? 8.196 1.209 5.429 1.00 78.56 203 THR A O 1
ATOM 1504 N N . ILE A 1 204 ? 9.586 -0.090 4.224 1.00 81.12 204 ILE A N 1
ATOM 1505 C CA . ILE A 1 204 ? 9.273 -1.340 4.936 1.00 81.12 204 ILE A CA 1
ATOM 1506 C C . ILE A 1 204 ? 9.649 -1.221 6.412 1.00 81.12 204 ILE A C 1
ATOM 1508 O O . ILE A 1 204 ? 8.847 -1.571 7.277 1.00 81.12 204 ILE A O 1
ATOM 1512 N N . GLY A 1 205 ? 10.842 -0.708 6.715 1.00 82.81 205 GLY A N 1
ATOM 1513 C CA . GLY A 1 205 ? 11.332 -0.562 8.083 1.00 82.81 205 GLY A CA 1
ATOM 1514 C C . GLY A 1 205 ? 10.459 0.375 8.918 1.00 82.81 205 GLY A C 1
ATOM 1515 O O . GLY A 1 205 ? 10.089 0.035 10.044 1.00 82.81 205 GLY A O 1
ATOM 1516 N N . LEU A 1 206 ? 10.063 1.523 8.360 1.00 83.06 206 LEU A N 1
ATOM 1517 C CA . LEU A 1 206 ? 9.143 2.459 9.008 1.00 83.06 206 LEU A CA 1
ATOM 1518 C C . LEU A 1 206 ? 7.766 1.832 9.227 1.00 83.06 206 LEU A C 1
ATOM 1520 O O . LEU A 1 206 ? 7.209 1.952 10.322 1.00 83.06 206 LEU A O 1
ATOM 1524 N N . PHE A 1 207 ? 7.235 1.134 8.222 1.00 79.19 207 PHE A N 1
ATOM 1525 C CA . PHE A 1 207 ? 5.947 0.458 8.324 1.00 79.19 207 PHE A CA 1
ATOM 1526 C C . PHE A 1 207 ? 5.968 -0.632 9.408 1.00 79.19 207 PHE A C 1
ATOM 1528 O O . PHE A 1 207 ? 5.144 -0.616 10.324 1.00 79.19 207 PHE A O 1
ATOM 1535 N N . ALA A 1 208 ? 6.953 -1.531 9.364 1.00 81.25 208 ALA A N 1
ATOM 1536 C CA . ALA A 1 208 ? 7.112 -2.615 10.329 1.00 81.25 208 ALA A CA 1
ATOM 1537 C C . ALA A 1 208 ? 7.318 -2.088 11.759 1.00 81.25 208 ALA A C 1
ATOM 1539 O O . ALA A 1 208 ? 6.694 -2.586 12.696 1.00 81.25 208 ALA A O 1
ATOM 1540 N N . ASN A 1 209 ? 8.140 -1.048 11.937 1.00 84.69 209 ASN A N 1
ATOM 1541 C CA . ASN A 1 209 ? 8.348 -0.407 13.237 1.00 84.69 209 ASN A CA 1
ATOM 1542 C C . ASN A 1 209 ? 7.057 0.240 13.765 1.00 84.69 209 ASN A C 1
ATOM 1544 O O . ASN A 1 209 ? 6.760 0.131 14.953 1.00 84.69 209 ASN A O 1
ATOM 1548 N N . THR A 1 210 ? 6.267 0.871 12.893 1.00 84.38 210 THR A N 1
ATOM 1549 C CA . THR A 1 210 ? 4.982 1.477 13.272 1.00 84.38 210 THR A CA 1
ATOM 1550 C C . THR A 1 210 ? 3.995 0.403 13.719 1.00 84.38 210 THR A C 1
ATOM 1552 O O . THR A 1 210 ? 3.462 0.493 14.823 1.00 84.38 210 THR A O 1
ATOM 1555 N N . LEU A 1 211 ? 3.836 -0.663 12.930 1.00 83.56 211 LEU A N 1
ATOM 1556 C CA . LEU A 1 211 ? 2.966 -1.791 13.264 1.00 83.56 211 LEU A CA 1
ATOM 1557 C C . LEU A 1 211 ? 3.387 -2.473 14.577 1.00 83.56 211 LEU A C 1
ATOM 1559 O O . LEU A 1 211 ? 2.548 -2.771 15.428 1.00 83.56 211 LEU A O 1
ATOM 1563 N N . ALA A 1 212 ? 4.692 -2.675 14.778 1.00 84.88 212 ALA A N 1
ATOM 1564 C CA . ALA A 1 212 ? 5.227 -3.258 16.005 1.00 84.88 212 ALA A CA 1
ATOM 1565 C C . ALA A 1 212 ? 4.968 -2.374 17.236 1.00 84.88 212 ALA A C 1
ATOM 1567 O O . ALA A 1 212 ? 4.634 -2.901 18.298 1.00 84.88 212 ALA A O 1
ATOM 1568 N N . ARG A 1 213 ? 5.101 -1.046 17.110 1.00 91.38 213 ARG A N 1
ATOM 1569 C CA . ARG A 1 213 ? 4.785 -0.095 18.191 1.00 91.38 213 ARG A CA 1
ATOM 1570 C C . ARG A 1 213 ? 3.300 -0.121 18.529 1.00 91.38 213 ARG A C 1
ATOM 1572 O O . ARG A 1 213 ? 2.969 -0.375 19.680 1.00 91.38 213 ARG A O 1
ATOM 1579 N N . THR A 1 214 ? 2.425 0.005 17.531 1.00 87.06 214 THR A N 1
ATOM 1580 C CA . THR A 1 214 ? 0.969 -0.045 17.731 1.00 87.06 214 THR A CA 1
ATOM 1581 C C . THR A 1 214 ? 0.533 -1.348 18.398 1.00 87.06 214 THR A C 1
ATOM 1583 O O . THR A 1 214 ? -0.237 -1.318 19.354 1.00 87.06 214 THR A O 1
ATOM 1586 N N . ARG A 1 215 ? 1.079 -2.494 17.970 1.00 88.38 215 ARG A N 1
ATOM 1587 C CA . ARG A 1 215 ? 0.781 -3.788 18.598 1.00 88.38 215 ARG A CA 1
ATOM 1588 C C . ARG A 1 215 ? 1.254 -3.852 20.053 1.00 88.38 215 ARG A C 1
ATOM 1590 O O . ARG A 1 215 ? 0.526 -4.361 20.901 1.00 88.38 215 ARG A O 1
ATOM 1597 N N . ARG A 1 216 ? 2.457 -3.348 20.352 1.00 94.31 216 ARG A N 1
ATOM 1598 C CA . ARG A 1 216 ? 2.979 -3.294 21.729 1.00 94.31 216 ARG A CA 1
ATOM 1599 C C . ARG A 1 216 ? 2.132 -2.388 22.617 1.00 94.31 216 ARG A C 1
ATOM 1601 O O . ARG A 1 216 ? 1.872 -2.763 23.755 1.00 94.31 216 ARG A O 1
ATOM 1608 N N . ASP A 1 217 ? 1.703 -1.237 22.114 1.00 93.19 217 ASP A N 1
ATOM 1609 C CA . ASP A 1 217 ? 0.892 -0.287 22.877 1.00 93.19 217 ASP A CA 1
ATOM 1610 C C . ASP A 1 217 ? -0.509 -0.846 23.150 1.00 93.19 217 ASP A C 1
ATOM 1612 O O . ASP A 1 217 ? -0.950 -0.826 24.298 1.00 93.19 217 ASP A O 1
ATOM 1616 N N . ALA A 1 218 ? -1.149 -1.466 22.152 1.00 89.19 218 ALA A N 1
ATOM 1617 C CA . ALA A 1 218 ? -2.417 -2.174 22.338 1.00 89.19 218 ALA A CA 1
ATOM 1618 C C . ALA A 1 218 ? -2.286 -3.312 23.368 1.00 89.19 218 ALA A C 1
ATOM 1620 O O . ALA A 1 218 ? -3.092 -3.432 24.289 1.00 89.19 218 ALA A O 1
ATOM 1621 N N . GLN A 1 219 ? -1.218 -4.111 23.282 1.00 94.94 219 GLN A N 1
ATOM 1622 C CA . GLN A 1 219 ? -0.963 -5.183 24.246 1.00 94.94 219 GLN A CA 1
ATOM 1623 C C . GLN A 1 219 ? -0.725 -4.642 25.665 1.00 94.94 219 GLN A C 1
ATOM 1625 O O . GLN A 1 219 ? -1.200 -5.235 26.637 1.00 94.94 219 GLN A O 1
ATOM 1630 N N . ARG A 1 220 ? -0.015 -3.514 25.803 1.00 96.12 220 ARG A N 1
ATOM 1631 C CA . ARG A 1 220 ? 0.189 -2.833 27.092 1.00 9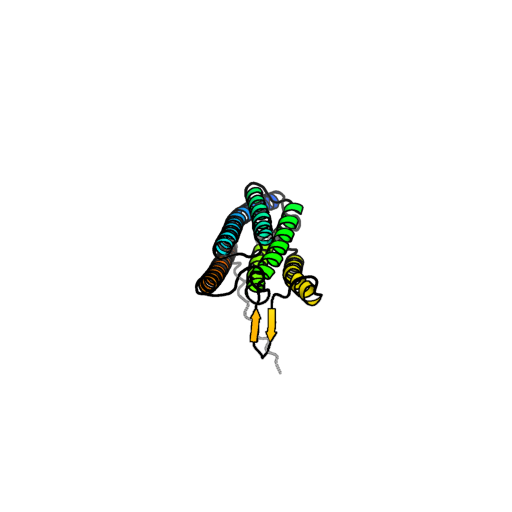6.12 220 ARG A CA 1
ATOM 1632 C C . ARG A 1 220 ? -1.124 -2.327 27.674 1.00 96.12 220 ARG A C 1
ATOM 1634 O O . ARG A 1 220 ? -1.347 -2.539 28.860 1.00 96.12 220 ARG A O 1
ATOM 1641 N N . GLN A 1 221 ? -1.983 -1.713 26.862 1.00 93.56 221 GLN A N 1
ATOM 1642 C CA . GLN A 1 221 ? -3.296 -1.231 27.299 1.00 93.56 221 GLN A CA 1
ATOM 1643 C C . GLN A 1 221 ? -4.171 -2.377 27.813 1.00 93.56 221 GLN A C 1
ATOM 1645 O O . GLN A 1 221 ? -4.643 -2.307 28.945 1.00 93.56 221 GLN A O 1
ATOM 1650 N N . VAL A 1 222 ? -4.290 -3.469 27.051 1.00 92.62 222 VAL A N 1
ATOM 1651 C CA . VAL A 1 222 ? -5.055 -4.659 27.470 1.00 92.62 222 VAL A CA 1
ATOM 1652 C C . VAL A 1 222 ? -4.474 -5.267 28.749 1.00 92.62 222 VAL A C 1
ATOM 1654 O O . VAL A 1 222 ? -5.212 -5.617 29.668 1.00 92.62 222 VAL A O 1
ATOM 1657 N N . THR A 1 223 ? -3.144 -5.350 28.858 1.00 94.62 223 THR A N 1
ATOM 1658 C CA . THR A 1 223 ? -2.485 -5.876 30.066 1.00 94.62 223 THR A CA 1
ATOM 1659 C C . THR A 1 223 ? -2.727 -4.975 31.280 1.00 94.62 223 THR A C 1
ATOM 1661 O O . THR A 1 223 ? -2.984 -5.483 32.369 1.00 94.62 223 THR A O 1
ATOM 1664 N N . ALA A 1 224 ? -2.670 -3.652 31.110 1.00 95.50 224 ALA A N 1
ATOM 1665 C CA . ALA A 1 224 ? -2.922 -2.687 32.178 1.00 95.50 224 ALA A CA 1
ATOM 1666 C C . ALA A 1 224 ? -4.387 -2.712 32.637 1.00 95.50 224 ALA A C 1
ATOM 1668 O O . ALA A 1 224 ? -4.647 -2.718 33.838 1.00 95.50 224 ALA A O 1
ATOM 1669 N N . GLN A 1 225 ? -5.340 -2.798 31.705 1.00 92.62 225 GLN A N 1
ATOM 1670 C CA . GLN A 1 225 ? -6.762 -2.968 32.019 1.00 92.62 225 GLN A CA 1
ATOM 1671 C C . GLN A 1 225 ? -7.004 -4.276 32.775 1.00 92.62 225 GLN A C 1
ATOM 1673 O O . GLN A 1 225 ? -7.600 -4.260 33.849 1.00 92.62 225 GLN A O 1
ATOM 1678 N N . ALA A 1 226 ? -6.463 -5.395 32.286 1.00 89.50 226 ALA A N 1
ATOM 1679 C CA . ALA A 1 226 ? -6.551 -6.679 32.976 1.00 89.50 226 ALA A CA 1
ATOM 1680 C C . ALA A 1 226 ? -5.913 -6.628 34.374 1.00 89.50 226 ALA A C 1
ATOM 1682 O O . ALA A 1 226 ? -6.428 -7.231 35.316 1.00 89.50 226 ALA A O 1
ATOM 1683 N N . TRP A 1 227 ? -4.807 -5.895 34.532 1.00 93.81 227 TRP A N 1
ATOM 1684 C CA . TRP A 1 227 ? -4.174 -5.689 35.831 1.00 93.81 227 TRP A CA 1
ATOM 1685 C C . TRP A 1 227 ? -5.055 -4.867 36.783 1.00 93.81 227 TRP A C 1
ATOM 1687 O O . TRP A 1 227 ? -5.250 -5.297 37.917 1.00 93.81 227 TRP A O 1
ATOM 1697 N N . HIS A 1 228 ? -5.647 -3.752 36.339 1.00 91.75 228 HIS A N 1
ATOM 1698 C CA . HIS A 1 228 ? -6.587 -2.970 37.156 1.00 91.75 228 HIS A CA 1
ATOM 1699 C C . HIS A 1 228 ? -7.818 -3.785 37.557 1.00 91.75 228 HIS A C 1
ATOM 1701 O O . HIS A 1 228 ? -8.200 -3.769 38.724 1.00 91.75 228 HIS A O 1
ATOM 1707 N N . LEU A 1 229 ? -8.391 -4.563 36.635 1.00 88.44 229 LEU A N 1
ATOM 1708 C CA . LEU A 1 229 ? -9.515 -5.450 36.943 1.00 88.44 229 LEU A CA 1
ATOM 1709 C C . LEU A 1 229 ? -9.145 -6.483 38.014 1.00 88.44 229 LEU A C 1
ATOM 1711 O O . LEU A 1 229 ? -9.921 -6.716 38.934 1.00 88.44 229 LEU A O 1
ATOM 1715 N N . ARG A 1 230 ? -7.927 -7.038 37.972 1.00 84.00 230 ARG A N 1
ATOM 1716 C CA . ARG A 1 230 ? -7.431 -7.943 39.025 1.00 84.00 230 ARG A CA 1
ATOM 1717 C C . ARG A 1 230 ? -7.259 -7.271 40.385 1.00 84.00 230 ARG A C 1
ATOM 1719 O O . ARG A 1 230 ? -7.367 -7.963 41.386 1.00 84.00 230 ARG A O 1
ATOM 1726 N N . GLN A 1 231 ? -6.962 -5.972 40.432 1.00 90.44 231 GLN A N 1
ATOM 1727 C CA . GLN A 1 231 ? -6.872 -5.228 41.696 1.00 90.44 231 GLN A CA 1
ATOM 1728 C C . GLN A 1 231 ? -8.254 -4.881 42.260 1.00 90.44 231 GLN A C 1
ATOM 1730 O O . GLN A 1 231 ? -8.423 -4.820 43.475 1.00 90.44 231 GLN A O 1
ATOM 1735 N N . LEU A 1 232 ? -9.240 -4.657 41.387 1.00 86.00 232 LEU A N 1
ATOM 1736 C CA . LEU A 1 232 ? -10.617 -4.355 41.785 1.00 86.00 232 LEU A CA 1
ATOM 1737 C C . LEU A 1 232 ? -11.391 -5.601 42.230 1.00 86.00 232 LEU A C 1
ATOM 1739 O O . LEU A 1 232 ? -12.318 -5.487 43.029 1.00 86.00 232 LEU A O 1
ATOM 1743 N N . LEU A 1 233 ? -11.008 -6.784 41.747 1.00 85.62 233 LEU A N 1
ATOM 1744 C CA . LEU A 1 233 ? -11.548 -8.052 42.222 1.00 85.62 233 LEU A CA 1
ATOM 1745 C C . LEU A 1 233 ? -10.826 -8.442 43.522 1.00 85.62 233 LEU A C 1
ATOM 1747 O O . LEU A 1 233 ? -9.646 -8.796 43.463 1.00 85.62 233 LEU A O 1
ATOM 1751 N N . PRO A 1 234 ? -11.481 -8.400 44.703 1.00 78.19 234 PRO A N 1
ATOM 1752 C CA . PRO A 1 234 ? -10.857 -8.869 45.931 1.00 78.19 234 PRO A CA 1
ATOM 1753 C C . PRO A 1 234 ? -10.400 -10.305 45.704 1.00 78.19 234 PRO A C 1
ATOM 1755 O O . PRO A 1 234 ? -11.206 -11.156 45.322 1.00 78.19 234 PRO A O 1
ATOM 1758 N N . LEU A 1 235 ? -9.103 -10.564 45.902 1.00 72.19 235 LEU A N 1
ATOM 1759 C CA . LEU A 1 235 ? -8.554 -11.913 45.860 1.00 72.19 235 LEU A CA 1
ATOM 1760 C C . LEU A 1 235 ? -9.368 -12.739 46.852 1.00 72.19 235 LEU A C 1
ATOM 1762 O O . LEU A 1 235 ? -9.176 -12.620 48.064 1.00 72.19 235 LEU A O 1
ATOM 1766 N N . ARG A 1 236 ? -10.324 -13.525 46.340 1.00 62.94 236 ARG A N 1
ATOM 1767 C CA . ARG A 1 236 ? -11.091 -14.494 47.119 1.00 62.94 236 ARG A CA 1
ATOM 1768 C C . ARG A 1 236 ? -10.010 -15.332 47.779 1.00 62.94 236 ARG A C 1
ATOM 1770 O O . ARG A 1 236 ? -9.283 -16.032 47.076 1.00 62.94 236 ARG A O 1
ATOM 1777 N N . GLN A 1 237 ? -9.811 -15.154 49.086 1.00 69.19 237 GLN A N 1
ATOM 1778 C CA . GLN A 1 237 ? -8.875 -15.975 49.836 1.00 69.19 237 GLN A CA 1
ATOM 1779 C C . GLN A 1 237 ? -9.333 -17.397 49.570 1.00 69.19 237 GLN A C 1
ATOM 1781 O O . GLN A 1 237 ? -10.418 -17.786 50.009 1.00 69.19 237 GLN A O 1
ATOM 1786 N N . ALA A 1 238 ? -8.580 -18.119 48.739 1.00 68.06 238 ALA A N 1
ATOM 1787 C CA . ALA A 1 238 ? -8.889 -19.503 48.470 1.00 68.06 238 ALA A CA 1
ATOM 1788 C C . ALA A 1 238 ? -8.957 -20.161 49.852 1.00 68.06 238 ALA A C 1
ATOM 1790 O O . ALA A 1 238 ? -8.010 -19.977 50.630 1.00 68.06 238 ALA A O 1
ATOM 1791 N N . PRO A 1 239 ? -10.084 -20.807 50.213 1.00 77.06 239 PRO A N 1
ATOM 1792 C CA . PRO A 1 239 ? -10.211 -21.414 51.525 1.00 77.06 239 PRO A CA 1
ATOM 1793 C C . PRO A 1 239 ? -8.970 -22.281 51.742 1.00 77.06 239 PRO A C 1
ATOM 1795 O O . PRO A 1 239 ? -8.578 -22.985 50.803 1.00 77.06 239 PRO A O 1
ATOM 1798 N N . PRO A 1 240 ? -8.299 -22.164 52.906 1.00 81.94 240 PRO A N 1
ATOM 1799 C CA . PRO A 1 240 ? -7.044 -22.854 53.156 1.00 81.94 240 PRO A CA 1
ATOM 1800 C C . PRO A 1 240 ? -7.225 -24.307 52.750 1.00 81.94 240 PRO A C 1
ATOM 1802 O O . PRO A 1 240 ? -8.160 -24.955 53.224 1.00 81.94 240 PRO A O 1
ATOM 1805 N N . ILE A 1 241 ? -6.395 -24.766 51.805 1.00 81.56 241 ILE A N 1
ATOM 1806 C CA . ILE A 1 241 ? -6.455 -26.126 51.275 1.00 81.56 241 ILE A CA 1
ATOM 1807 C C . ILE A 1 241 ? -6.416 -27.035 52.495 1.00 81.56 241 ILE A C 1
ATOM 1809 O O . ILE A 1 241 ? -5.386 -27.126 53.167 1.00 81.56 241 ILE A O 1
ATOM 1813 N N . ALA A 1 242 ? -7.563 -27.631 52.831 1.00 81.81 242 ALA A N 1
ATOM 1814 C CA . ALA A 1 242 ? -7.637 -28.539 53.955 1.00 81.81 242 ALA A CA 1
ATOM 1815 C C . ALA A 1 242 ? -6.589 -29.621 53.676 1.00 81.81 242 ALA A C 1
ATOM 1817 O O . ALA A 1 242 ? -6.585 -30.157 52.561 1.00 81.81 242 ALA A O 1
ATOM 1818 N N . PRO A 1 243 ? -5.663 -29.891 54.614 1.00 81.19 243 PRO A N 1
ATOM 1819 C CA . PRO A 1 243 ? -4.594 -30.844 54.378 1.00 81.19 243 PRO A CA 1
ATOM 1820 C C . PRO A 1 243 ? -5.240 -32.134 53.897 1.00 81.19 243 PRO A C 1
ATOM 1822 O O . PRO A 1 243 ? -6.101 -32.689 54.584 1.00 81.19 243 PRO A O 1
ATOM 1825 N N . VAL A 1 244 ? -4.877 -32.553 52.682 1.00 83.00 244 VAL A N 1
ATOM 1826 C CA . VAL A 1 244 ? -5.358 -33.796 52.086 1.00 83.00 244 VAL A CA 1
ATOM 1827 C C . VAL A 1 244 ? -5.069 -34.875 53.116 1.00 83.00 244 VAL A C 1
ATOM 1829 O O . VAL A 1 244 ? -3.908 -35.188 53.385 1.00 83.00 244 VAL A O 1
ATOM 1832 N N . ARG A 1 245 ? -6.120 -35.383 53.772 1.00 75.62 245 ARG A N 1
ATOM 1833 C CA . ARG A 1 245 ? -5.996 -36.500 54.702 1.00 75.62 245 ARG A CA 1
ATOM 1834 C C . ARG A 1 245 ? -5.432 -37.633 53.867 1.00 75.62 245 ARG A C 1
ATOM 1836 O O . ARG A 1 245 ? -6.155 -38.202 53.056 1.00 75.62 245 ARG A O 1
ATOM 1843 N N . ALA A 1 246 ? -4.140 -37.903 54.036 1.00 74.81 246 ALA A N 1
ATOM 1844 C CA . ALA A 1 246 ? -3.491 -39.059 53.456 1.00 74.81 246 ALA A CA 1
ATOM 1845 C C . ALA A 1 246 ? -4.297 -40.273 53.912 1.00 74.81 246 ALA A C 1
ATOM 1847 O O . ALA A 1 246 ? -4.253 -40.675 55.079 1.00 74.81 246 ALA A O 1
ATOM 1848 N N . THR A 1 247 ? -5.117 -40.797 53.010 1.00 73.38 247 THR A N 1
ATOM 1849 C CA . THR A 1 247 ? -5.834 -42.043 53.197 1.00 73.38 247 THR A CA 1
ATOM 1850 C C . THR A 1 247 ? -4.749 -43.104 53.241 1.00 73.38 247 THR A C 1
ATOM 1852 O O . THR A 1 247 ? -4.244 -43.549 52.217 1.00 73.38 247 THR A O 1
ATOM 1855 N N . ARG A 1 248 ? -4.311 -43.446 54.458 1.00 69.75 248 ARG A N 1
ATOM 1856 C CA . ARG A 1 248 ? -3.513 -44.642 54.713 1.00 69.75 248 ARG A CA 1
ATOM 1857 C C . ARG A 1 248 ? -4.352 -45.826 54.245 1.00 69.75 248 ARG A C 1
ATOM 1859 O O . ARG A 1 248 ? -5.215 -46.303 54.978 1.00 69.75 248 ARG A O 1
ATOM 1866 N N . THR A 1 249 ? -4.104 -46.284 53.028 1.00 75.94 249 THR A N 1
ATOM 1867 C CA . THR A 1 249 ? -4.458 -47.630 52.592 1.00 75.94 249 THR A CA 1
ATOM 1868 C C . THR A 1 249 ? -3.706 -48.593 53.506 1.00 75.94 249 THR A C 1
ATOM 1870 O O . THR A 1 249 ? -2.477 -48.668 53.461 1.00 75.94 249 THR A O 1
ATOM 1873 N N . ARG A 1 250 ? -4.434 -49.237 54.425 1.00 62.78 250 ARG A N 1
ATOM 1874 C CA . ARG A 1 250 ? -3.898 -50.352 55.209 1.00 62.78 250 ARG A CA 1
ATOM 1875 C C . ARG A 1 250 ? -3.735 -51.569 54.282 1.00 62.78 250 ARG A C 1
ATOM 1877 O O . ARG A 1 250 ? -4.627 -51.766 53.456 1.00 62.78 250 ARG A O 1
ATOM 1884 N N . PRO A 1 251 ? -2.623 -52.315 54.406 1.00 75.12 251 PRO A N 1
ATOM 1885 C CA . PRO A 1 251 ? -2.409 -53.578 53.705 1.00 75.12 251 PRO A CA 1
ATOM 1886 C C . PRO A 1 251 ? -3.342 -54.680 54.216 1.00 75.12 251 PRO A C 1
ATOM 1888 O O . PRO A 1 251 ? -3.779 -54.586 55.390 1.00 75.12 251 PRO A O 1
#